Protein AF-A0A521GM94-F1 (afdb_monomer_lite)

Sequence (200 aa):
MARLPTPGSDDGAWGDILNDFLAQSHAGDGTLKPGTVHASTIADGTITEAKLDTAAQTKLNSSVTNLSASRNGTSVTVVSSTGADAVIAAADNTDAGVLTASDKVKLDGIASAATANATDAQLRDRTTHTGTQAISTITGLQTALDNKAETGDITSH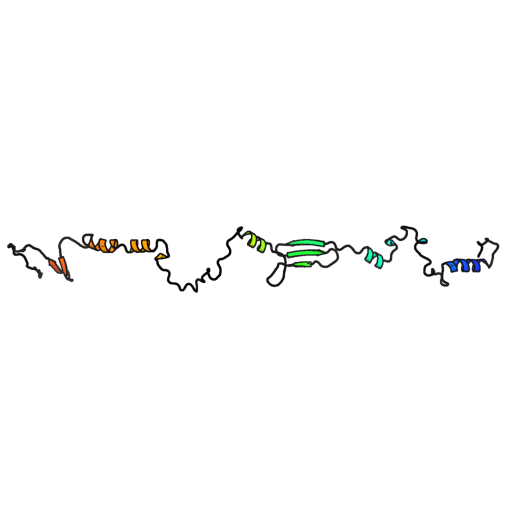EAAADPHATAGYAIMLGGGRRIFVQSTDPGGAASDGDLWIDTA

Radius of gyration: 62.6 Å; chains: 1; bounding box: 130×33×164 Å

pLDDT: mean 79.22, std 17.4, range [39.5, 98.31]

Structure (mmCIF, N/CA/C/O backbone):
data_AF-A0A521GM94-F1
#
_entry.id   AF-A0A521GM94-F1
#
loop_
_atom_site.group_PDB
_atom_site.id
_atom_site.type_symbol
_atom_site.label_atom_id
_atom_site.label_alt_id
_atom_site.label_comp_id
_atom_site.label_asym_id
_atom_site.label_entity_id
_atom_site.label_seq_id
_atom_site.pdbx_PDB_ins_code
_atom_site.Cartn_x
_atom_site.Cartn_y
_atom_site.Cartn_z
_atom_site.occupancy
_atom_site.B_iso_or_equiv
_atom_site.auth_seq_id
_atom_site.auth_comp_id
_atom_site.auth_asym_id
_atom_site.auth_atom_id
_atom_site.pdbx_PDB_model_num
ATOM 1 N N . MET A 1 1 ? 49.827 -14.952 -56.078 1.00 50.16 1 MET A N 1
ATOM 2 C CA . MET A 1 1 ? 49.540 -13.821 -55.168 1.00 50.16 1 MET A CA 1
ATOM 3 C C . MET A 1 1 ? 49.632 -12.560 -56.007 1.00 50.16 1 MET A C 1
ATOM 5 O O . MET A 1 1 ? 50.651 -12.398 -56.670 1.00 50.16 1 MET A O 1
ATOM 9 N N . ALA A 1 2 ? 48.578 -11.747 -56.075 1.00 52.59 2 ALA A N 1
ATOM 10 C CA . ALA A 1 2 ? 48.620 -10.499 -56.838 1.00 52.59 2 ALA A CA 1
ATOM 11 C C . ALA A 1 2 ? 49.682 -9.563 -56.226 1.00 52.59 2 ALA A C 1
ATOM 13 O O . ALA A 1 2 ? 49.722 -9.387 -55.008 1.00 52.59 2 ALA A O 1
ATOM 14 N N . ARG A 1 3 ? 50.598 -9.050 -57.057 1.00 63.25 3 ARG A N 1
ATOM 15 C CA . ARG A 1 3 ? 51.670 -8.124 -56.645 1.00 63.25 3 ARG A CA 1
ATOM 16 C C . ARG A 1 3 ? 51.115 -6.704 -56.490 1.00 63.25 3 ARG A C 1
ATOM 18 O O . ARG A 1 3 ? 50.106 -6.381 -57.109 1.00 63.25 3 ARG A O 1
ATOM 25 N N . LEU A 1 4 ? 51.790 -5.855 -55.711 1.00 54.91 4 LEU A N 1
ATOM 26 C CA . LEU A 1 4 ? 51.437 -4.435 -55.624 1.00 54.91 4 LEU A CA 1
ATOM 27 C C . LEU A 1 4 ? 51.590 -3.783 -57.024 1.00 54.91 4 LEU A C 1
ATOM 29 O O . LEU A 1 4 ? 52.623 -4.013 -57.661 1.00 54.91 4 LEU A O 1
ATOM 33 N N . PRO A 1 5 ? 50.600 -3.026 -57.529 1.00 63.94 5 PRO A N 1
ATOM 34 C CA . PRO A 1 5 ? 50.666 -2.410 -58.859 1.00 63.94 5 PRO A CA 1
ATOM 35 C C . PRO A 1 5 ? 51.810 -1.396 -59.026 1.00 63.94 5 PRO A C 1
ATOM 37 O O . PRO A 1 5 ? 52.155 -0.698 -58.070 1.00 63.94 5 PRO A O 1
ATOM 40 N N . THR A 1 6 ? 52.367 -1.264 -60.238 1.00 63.69 6 THR A N 1
ATOM 41 C CA . THR A 1 6 ? 53.456 -0.306 -60.534 1.00 63.69 6 THR A CA 1
ATOM 42 C C . THR A 1 6 ? 52.949 0.861 -61.394 1.00 63.69 6 THR A C 1
ATOM 44 O O . THR A 1 6 ? 52.724 0.656 -62.594 1.00 63.69 6 THR A O 1
ATOM 47 N N . PRO A 1 7 ? 52.744 2.078 -60.831 1.00 56.66 7 PRO A N 1
ATOM 48 C CA . PRO A 1 7 ? 52.193 3.238 -61.549 1.00 56.66 7 PRO A CA 1
ATOM 49 C C . PRO A 1 7 ? 52.876 3.483 -62.901 1.00 56.66 7 PRO A C 1
ATOM 51 O O . PRO A 1 7 ? 54.084 3.691 -62.955 1.00 56.66 7 PRO A O 1
ATOM 54 N N . GLY A 1 8 ? 52.097 3.441 -63.988 1.00 68.06 8 GLY A N 1
ATOM 55 C CA . GLY A 1 8 ? 52.565 3.694 -65.358 1.00 68.06 8 GLY A CA 1
ATOM 56 C C . GLY A 1 8 ? 53.116 2.494 -66.147 1.00 68.06 8 GLY A C 1
ATOM 57 O O . GLY A 1 8 ? 53.480 2.685 -67.301 1.00 68.06 8 GLY A O 1
ATOM 58 N N . SER A 1 9 ? 53.192 1.277 -65.584 1.00 61.59 9 SER A N 1
ATOM 59 C CA . SER A 1 9 ? 53.624 0.063 -66.323 1.00 61.59 9 SER A CA 1
ATOM 60 C C . SER A 1 9 ? 52.516 -0.954 -66.617 1.00 61.59 9 SER A C 1
ATOM 62 O O . SER A 1 9 ? 52.641 -1.712 -67.572 1.00 61.59 9 SER A O 1
ATOM 64 N N . ASP A 1 10 ? 51.445 -0.989 -65.821 1.00 62.06 10 ASP A N 1
ATOM 65 C CA . ASP A 1 10 ? 50.425 -2.049 -65.892 1.00 62.06 10 ASP A CA 1
ATOM 66 C C . ASP A 1 10 ? 49.110 -1.603 -66.601 1.00 62.06 10 ASP A C 1
ATOM 68 O O . ASP A 1 10 ? 48.031 -2.076 -66.243 1.00 62.06 10 ASP A O 1
ATOM 72 N N . ASP A 1 11 ? 49.154 -0.675 -67.574 1.00 62.56 11 ASP A N 1
ATOM 73 C CA . ASP A 1 11 ? 47.959 -0.130 -68.267 1.00 62.56 11 ASP A CA 1
ATOM 74 C C . ASP A 1 11 ? 47.024 -1.239 -68.800 1.00 62.56 11 ASP A C 1
ATOM 76 O O . ASP A 1 11 ? 47.437 -2.136 -69.532 1.00 62.56 11 ASP A O 1
ATOM 80 N N . GLY A 1 12 ? 45.746 -1.197 -68.398 1.00 70.75 12 GLY A N 1
ATOM 81 C CA . GLY A 1 12 ? 44.740 -2.238 -68.666 1.00 70.75 12 GLY A CA 1
ATOM 82 C C . GLY A 1 12 ? 44.663 -3.349 -67.606 1.00 70.75 12 GLY A C 1
ATOM 83 O O . GLY A 1 12 ? 43.562 -3.733 -67.225 1.00 70.75 12 GLY A O 1
ATOM 84 N N . ALA A 1 13 ? 45.792 -3.792 -67.042 1.00 73.94 13 ALA A N 1
ATOM 85 C CA . ALA A 1 13 ? 45.837 -4.802 -65.971 1.00 73.94 13 ALA A CA 1
ATOM 86 C C . ALA A 1 13 ? 45.471 -4.238 -64.582 1.00 73.94 13 ALA A C 1
ATOM 88 O O . ALA A 1 13 ? 45.086 -4.985 -63.681 1.00 73.94 13 ALA A O 1
ATOM 89 N N . TRP A 1 14 ? 45.539 -2.913 -64.409 1.00 74.56 14 TRP A N 1
ATOM 90 C CA . TRP A 1 14 ? 45.065 -2.223 -63.201 1.00 74.56 14 TRP A CA 1
ATOM 91 C C . TRP A 1 14 ? 43.607 -2.517 -62.868 1.00 74.56 14 TRP A C 1
ATOM 93 O O . TRP A 1 14 ? 43.280 -2.632 -61.691 1.00 74.56 14 TRP A O 1
ATOM 103 N N . GLY A 1 15 ? 42.747 -2.630 -63.885 1.00 75.31 15 GLY A N 1
ATOM 104 C CA . GLY A 1 15 ? 41.330 -2.928 -63.689 1.00 75.31 15 GLY A CA 1
ATOM 105 C C . GLY A 1 15 ? 41.138 -4.298 -63.050 1.00 75.31 15 GLY A C 1
ATOM 106 O O . GLY A 1 15 ? 40.447 -4.414 -62.042 1.00 75.31 15 GLY A O 1
ATOM 107 N N . ASP A 1 16 ? 41.824 -5.311 -63.576 1.00 80.50 16 ASP A N 1
ATOM 108 C CA . ASP A 1 16 ? 41.735 -6.686 -63.082 1.00 80.50 16 ASP A CA 1
ATOM 109 C C . ASP A 1 16 ? 42.325 -6.826 -61.675 1.00 80.50 16 ASP A C 1
ATOM 111 O O . ASP A 1 16 ? 41.682 -7.381 -60.787 1.00 80.50 16 ASP A O 1
ATOM 115 N N . ILE A 1 17 ? 43.508 -6.249 -61.426 1.00 81.88 17 ILE A N 1
ATOM 116 C CA . ILE A 1 17 ? 44.148 -6.298 -60.101 1.00 81.88 17 ILE A CA 1
ATOM 117 C C . ILE A 1 17 ? 43.308 -5.557 -59.053 1.00 81.88 17 ILE A C 1
ATOM 119 O O . ILE A 1 17 ? 43.161 -6.027 -57.922 1.00 81.88 17 ILE A O 1
ATOM 123 N N . LEU A 1 18 ? 42.748 -4.399 -59.413 1.00 81.94 18 LEU A N 1
ATOM 124 C CA . LEU A 1 18 ? 41.856 -3.652 -58.533 1.00 81.94 18 LEU A CA 1
ATOM 125 C C . LEU A 1 18 ? 40.591 -4.456 -58.231 1.00 81.94 18 LEU A C 1
ATOM 127 O O . LEU A 1 18 ? 40.192 -4.531 -57.072 1.00 81.94 18 LEU A O 1
ATOM 131 N N . ASN A 1 19 ? 39.988 -5.082 -59.240 1.00 82.12 19 ASN A N 1
ATOM 132 C CA . ASN A 1 19 ? 38.800 -5.908 -59.060 1.00 82.12 19 ASN A CA 1
ATOM 133 C C . ASN A 1 19 ? 39.084 -7.118 -58.159 1.00 82.12 19 ASN A C 1
ATOM 135 O O . ASN A 1 19 ? 38.301 -7.374 -57.248 1.00 82.12 19 ASN A O 1
ATOM 139 N N . ASP A 1 20 ? 40.221 -7.797 -58.324 1.00 88.12 20 ASP A N 1
ATOM 140 C CA . ASP A 1 20 ? 40.647 -8.911 -57.463 1.00 88.12 20 ASP A CA 1
ATOM 141 C C . ASP A 1 20 ? 40.879 -8.482 -56.006 1.00 88.12 20 ASP A C 1
ATOM 143 O O . ASP A 1 20 ? 40.534 -9.212 -55.066 1.00 88.12 20 ASP A O 1
ATOM 147 N N . PHE A 1 21 ? 41.460 -7.296 -55.801 1.00 88.44 21 PHE A N 1
ATOM 148 C CA . PHE A 1 21 ? 41.665 -6.716 -54.475 1.00 88.44 21 PHE A CA 1
ATOM 149 C C . PHE A 1 21 ? 40.339 -6.300 -53.830 1.00 88.44 21 PHE A C 1
ATOM 151 O O . PHE A 1 21 ? 40.058 -6.676 -52.690 1.00 88.44 21 PHE A O 1
ATOM 158 N N . LEU A 1 22 ? 39.492 -5.564 -54.556 1.00 89.12 22 LEU A N 1
ATOM 159 C CA . LEU A 1 22 ? 38.176 -5.152 -54.072 1.00 89.12 22 LEU A CA 1
ATOM 160 C C . LEU A 1 22 ? 37.309 -6.371 -53.769 1.00 89.12 22 LEU A C 1
ATOM 162 O O . LEU A 1 22 ? 36.651 -6.382 -52.732 1.00 89.12 22 LEU A O 1
ATOM 166 N N . ALA A 1 23 ? 37.390 -7.425 -54.582 1.00 89.62 23 ALA A N 1
ATOM 167 C CA . ALA A 1 23 ? 36.684 -8.680 -54.371 1.00 89.62 23 ALA A CA 1
ATOM 168 C C . ALA A 1 23 ? 37.131 -9.439 -53.112 1.00 89.62 23 ALA A C 1
ATOM 170 O O . ALA A 1 23 ? 36.439 -10.373 -52.714 1.00 89.62 23 ALA A O 1
ATOM 171 N N . GLN A 1 24 ? 38.221 -9.070 -52.429 1.00 91.31 24 GLN A N 1
ATOM 172 C CA . GLN A 1 24 ? 38.528 -9.657 -51.116 1.00 91.31 24 GLN A CA 1
ATOM 173 C C . GLN A 1 24 ? 37.486 -9.256 -50.063 1.00 91.31 24 GLN A C 1
ATOM 175 O O . GLN A 1 24 ? 37.077 -10.088 -49.255 1.00 91.31 24 GLN A O 1
ATOM 180 N N . SER A 1 25 ? 37.000 -8.013 -50.123 1.00 93.12 25 SER A N 1
ATOM 181 C CA . SER A 1 25 ? 36.152 -7.414 -49.084 1.00 93.12 25 SER A CA 1
ATOM 182 C C . SER A 1 25 ? 34.794 -6.920 -49.586 1.00 93.12 25 SER A C 1
ATOM 184 O O . SER A 1 25 ? 33.892 -6.752 -48.771 1.00 93.12 25 SER A O 1
ATOM 186 N N . HIS A 1 26 ? 34.623 -6.722 -50.895 1.00 93.19 26 HIS A N 1
ATOM 187 C CA . HIS A 1 26 ? 33.397 -6.220 -51.514 1.00 93.19 26 HIS A CA 1
ATOM 188 C C . HIS A 1 26 ? 32.687 -7.287 -52.353 1.00 93.19 26 HIS A C 1
ATOM 190 O O . HIS A 1 26 ? 33.318 -8.153 -52.965 1.00 93.19 26 HIS A O 1
ATOM 196 N N . ALA A 1 27 ? 31.360 -7.230 -52.376 1.00 91.25 27 ALA A N 1
ATOM 197 C CA . ALA A 1 27 ? 30.523 -7.936 -53.331 1.00 91.25 27 ALA A CA 1
ATOM 198 C C . ALA A 1 27 ? 30.565 -7.237 -54.705 1.00 91.25 27 ALA A C 1
ATOM 200 O O . ALA A 1 27 ? 31.068 -6.122 -54.844 1.00 91.25 27 ALA A O 1
ATOM 201 N N . GLY A 1 28 ? 30.035 -7.898 -55.737 1.00 84.44 28 GLY A N 1
ATOM 202 C CA . GLY A 1 28 ? 30.035 -7.367 -57.108 1.00 84.44 28 GLY A CA 1
ATOM 203 C C . GLY A 1 28 ? 29.220 -6.081 -57.296 1.00 84.44 28 GLY A C 1
ATOM 204 O O . GLY A 1 28 ? 29.376 -5.410 -58.309 1.00 84.44 28 GLY A O 1
ATOM 205 N N . ASP A 1 29 ? 28.376 -5.725 -56.327 1.00 86.06 29 ASP A N 1
ATOM 206 C CA . ASP A 1 29 ? 27.590 -4.487 -56.290 1.00 86.06 29 ASP A CA 1
ATOM 207 C C . ASP A 1 29 ? 28.289 -3.342 -55.527 1.00 86.06 29 ASP A C 1
ATOM 209 O O . ASP A 1 29 ? 27.724 -2.260 -55.377 1.00 86.06 29 ASP A O 1
ATOM 213 N N . GLY A 1 30 ? 29.514 -3.570 -55.040 1.00 83.75 30 GLY A N 1
ATOM 214 C CA . GLY A 1 30 ? 30.301 -2.592 -54.288 1.00 83.75 30 GLY A CA 1
ATOM 215 C C . GLY A 1 30 ? 29.992 -2.527 -52.790 1.00 83.75 30 GLY A C 1
ATOM 216 O O . GLY A 1 30 ? 30.651 -1.773 -52.074 1.00 83.75 30 GLY A O 1
ATOM 217 N N . THR A 1 31 ? 29.041 -3.313 -52.277 1.00 92.50 31 THR A N 1
ATOM 218 C CA . THR A 1 31 ? 28.816 -3.436 -50.827 1.00 92.50 31 THR A CA 1
ATOM 219 C C . THR A 1 31 ? 29.898 -4.296 -50.174 1.00 92.50 31 THR A C 1
ATOM 221 O O . THR A 1 31 ? 30.593 -5.050 -50.850 1.00 92.50 31 THR A O 1
ATOM 224 N N . LEU A 1 32 ? 30.076 -4.204 -48.854 1.00 95.75 32 LEU A N 1
ATOM 225 C CA . LEU A 1 32 ? 30.976 -5.112 -48.135 1.00 95.75 32 LEU A CA 1
ATOM 226 C C . LEU A 1 32 ? 30.378 -6.524 -48.077 1.00 95.75 32 LEU A C 1
ATOM 228 O O . LEU A 1 32 ? 29.174 -6.692 -47.881 1.00 95.75 32 LEU A O 1
ATOM 232 N N . LYS A 1 33 ? 31.223 -7.551 -48.177 1.00 94.25 33 LYS A N 1
ATOM 233 C CA . LYS A 1 33 ? 30.794 -8.937 -47.969 1.00 94.25 33 LYS A CA 1
ATOM 234 C C . LYS A 1 33 ? 30.356 -9.162 -46.509 1.00 94.25 33 LYS A C 1
ATOM 236 O O . LYS A 1 33 ? 30.873 -8.516 -45.591 1.00 94.25 33 LYS A O 1
ATOM 241 N N . PRO A 1 34 ? 29.443 -10.116 -46.248 1.00 94.38 34 PRO A N 1
ATOM 242 C CA . PRO A 1 34 ? 29.120 -10.527 -44.885 1.00 94.38 34 PRO A CA 1
ATOM 243 C C . PRO A 1 34 ? 30.376 -10.954 -44.112 1.00 94.38 34 PRO A C 1
ATOM 245 O O . PRO A 1 34 ? 31.201 -11.707 -44.624 1.00 94.38 34 PRO A O 1
ATOM 248 N N . GLY A 1 35 ? 30.522 -10.472 -42.875 1.00 92.25 35 GLY A N 1
ATOM 249 C CA . GLY A 1 35 ? 31.663 -10.798 -42.009 1.00 92.25 35 GLY A CA 1
ATOM 250 C C . GLY A 1 35 ? 32.945 -9.999 -42.277 1.00 92.25 35 GLY A C 1
ATOM 251 O O . GLY A 1 35 ? 33.901 -10.131 -41.512 1.00 92.25 35 GLY A O 1
ATOM 252 N N . THR A 1 36 ? 32.980 -9.128 -43.294 1.00 95.12 36 THR A N 1
ATOM 253 C CA . THR A 1 36 ? 34.122 -8.225 -43.525 1.00 95.12 36 THR A CA 1
ATOM 254 C C . THR A 1 36 ? 34.357 -7.289 -42.340 1.00 95.12 36 THR A C 1
ATOM 256 O O . THR A 1 36 ? 35.504 -7.050 -41.978 1.00 95.12 36 THR A O 1
ATOM 259 N N . VAL A 1 37 ? 33.285 -6.813 -41.697 1.00 94.25 37 VAL A N 1
ATOM 260 C CA . VAL A 1 37 ? 33.357 -6.057 -40.439 1.00 94.25 37 VAL A CA 1
ATOM 261 C C . VAL A 1 37 ? 33.173 -7.023 -39.268 1.00 94.25 37 VAL A C 1
ATOM 263 O O . VAL A 1 37 ? 32.096 -7.581 -39.071 1.00 94.25 37 VAL A O 1
ATOM 266 N N . HIS A 1 38 ? 34.234 -7.227 -38.496 1.00 93.12 38 HIS A N 1
ATOM 267 C CA . HIS A 1 38 ? 34.289 -8.109 -37.328 1.00 93.12 38 HIS A CA 1
ATOM 268 C C . HIS A 1 38 ? 35.170 -7.507 -36.221 1.00 93.12 38 HIS A C 1
ATOM 270 O O . HIS A 1 38 ? 35.817 -6.479 -36.423 1.00 93.12 38 HIS A O 1
ATOM 276 N N . ALA A 1 39 ? 35.209 -8.149 -35.048 1.00 91.81 39 ALA A N 1
ATOM 277 C CA . ALA A 1 39 ? 35.825 -7.599 -33.836 1.00 91.81 39 ALA A CA 1
ATOM 278 C C . ALA A 1 39 ? 37.250 -7.049 -34.045 1.00 91.81 39 ALA A C 1
ATOM 280 O O . ALA A 1 39 ? 37.515 -5.927 -33.643 1.00 91.81 39 ALA A O 1
ATOM 281 N N . SER A 1 40 ? 38.142 -7.763 -34.744 1.00 92.50 40 SER A N 1
ATOM 282 C CA . SER A 1 40 ? 39.516 -7.287 -34.992 1.00 92.50 40 SER A CA 1
ATOM 283 C C . SER A 1 40 ? 39.640 -6.143 -36.007 1.00 92.50 40 SER A C 1
ATOM 285 O O . SER A 1 40 ? 40.686 -5.504 -36.062 1.00 92.50 40 SER A O 1
ATOM 287 N N . THR A 1 41 ? 38.610 -5.878 -36.817 1.00 93.12 41 THR A N 1
ATOM 288 C CA . THR A 1 41 ? 38.569 -4.723 -37.743 1.00 93.12 41 THR A CA 1
ATOM 289 C C . THR A 1 41 ? 37.893 -3.493 -37.138 1.00 93.12 41 THR A C 1
ATOM 291 O O . THR A 1 41 ? 38.010 -2.400 -37.689 1.00 93.12 41 THR A O 1
ATOM 294 N N . ILE A 1 42 ? 37.189 -3.652 -36.013 1.00 94.31 42 ILE A N 1
ATOM 295 C CA . ILE A 1 42 ? 36.584 -2.550 -35.264 1.00 94.31 42 ILE A CA 1
ATOM 296 C C . ILE A 1 42 ? 37.586 -2.130 -34.190 1.00 94.31 42 ILE A C 1
ATOM 298 O O . ILE A 1 42 ? 37.867 -2.889 -33.273 1.00 94.31 42 ILE A O 1
ATOM 302 N N . ALA A 1 43 ? 38.126 -0.918 -34.290 1.00 94.38 43 ALA A N 1
ATOM 303 C CA . ALA A 1 43 ? 39.010 -0.403 -33.250 1.00 94.38 43 ALA A CA 1
ATOM 304 C C . ALA A 1 43 ? 38.225 -0.064 -31.968 1.00 94.38 43 ALA A C 1
ATOM 306 O O . ALA A 1 43 ? 37.077 0.396 -32.026 1.00 94.38 43 ALA A O 1
ATOM 307 N N . ASP A 1 44 ? 38.860 -0.254 -30.814 1.00 93.81 44 ASP A N 1
ATOM 308 C CA . ASP A 1 44 ? 38.243 -0.024 -29.507 1.00 93.81 44 ASP A CA 1
ATOM 309 C C . ASP A 1 44 ? 37.701 1.405 -29.367 1.00 93.81 44 ASP A C 1
ATOM 311 O O . ASP A 1 44 ? 38.317 2.383 -29.795 1.00 93.81 44 ASP A O 1
ATOM 315 N N . GLY A 1 45 ? 36.503 1.528 -28.790 1.00 90.12 45 GLY A N 1
ATOM 316 C CA . GLY A 1 45 ? 35.835 2.814 -28.563 1.00 90.12 45 GLY A CA 1
ATOM 317 C C . GLY A 1 45 ? 35.361 3.541 -29.828 1.00 90.12 45 GLY A C 1
ATOM 318 O O . GLY A 1 45 ? 34.769 4.614 -29.722 1.00 90.12 45 GLY A O 1
ATOM 319 N N . THR A 1 46 ? 35.577 2.989 -31.029 1.00 93.19 46 THR A N 1
ATOM 320 C CA . THR A 1 46 ? 35.179 3.676 -32.268 1.00 93.19 46 THR A CA 1
ATOM 321 C C . THR A 1 46 ? 33.684 3.632 -32.537 1.00 93.19 46 THR A C 1
ATOM 323 O O . THR A 1 46 ? 33.179 4.554 -33.177 1.00 93.19 46 THR A O 1
ATOM 326 N N . ILE A 1 47 ? 32.965 2.616 -32.057 1.00 93.50 47 ILE A N 1
ATOM 327 C CA . ILE A 1 47 ? 31.501 2.551 -32.112 1.00 93.50 47 ILE A CA 1
ATOM 328 C C . ILE A 1 47 ? 30.950 3.134 -30.813 1.00 93.50 47 ILE A C 1
ATOM 330 O O . ILE A 1 47 ? 30.787 2.437 -29.817 1.00 93.50 47 ILE A O 1
ATOM 334 N N . THR A 1 48 ? 30.714 4.444 -30.821 1.00 94.12 48 THR A N 1
ATOM 335 C CA . THR A 1 48 ? 30.016 5.134 -29.735 1.00 94.12 48 THR A CA 1
ATOM 336 C C . THR A 1 48 ? 28.509 4.958 -29.890 1.00 94.12 48 THR A C 1
ATOM 338 O O . THR A 1 48 ? 28.019 4.631 -30.971 1.00 94.12 48 THR A O 1
ATOM 341 N N . GLU A 1 49 ? 27.753 5.225 -28.829 1.00 94.06 49 GLU A N 1
ATOM 342 C CA . GLU A 1 49 ? 26.291 5.159 -28.863 1.00 94.06 49 GLU A CA 1
ATOM 343 C C . GLU A 1 49 ? 25.670 5.994 -29.995 1.00 94.06 49 GLU A C 1
ATOM 345 O O . GLU A 1 49 ? 24.769 5.528 -30.684 1.00 94.06 49 GLU A O 1
ATOM 350 N N . ALA A 1 50 ? 26.238 7.170 -30.277 1.00 94.44 50 ALA A N 1
ATOM 351 C CA . ALA A 1 50 ? 25.803 8.043 -31.367 1.00 94.44 50 ALA A CA 1
ATOM 352 C C . ALA A 1 50 ? 25.920 7.411 -32.771 1.00 94.44 50 ALA A C 1
ATOM 354 O O . ALA A 1 50 ? 25.313 7.911 -33.716 1.00 94.44 50 ALA A O 1
ATOM 355 N N . LYS A 1 51 ? 26.715 6.343 -32.928 1.00 94.56 51 LYS A N 1
ATOM 356 C CA . LYS A 1 51 ? 26.855 5.588 -34.185 1.00 94.56 51 LYS A CA 1
ATOM 357 C C . LYS A 1 51 ? 25.898 4.400 -34.288 1.00 94.56 51 LYS A C 1
ATOM 359 O O . LYS A 1 51 ? 25.848 3.768 -35.341 1.00 94.56 51 LYS A O 1
ATOM 364 N N . LEU A 1 52 ? 25.179 4.064 -33.218 1.00 94.44 52 LEU A N 1
ATOM 365 C CA . LEU A 1 52 ? 24.160 3.019 -33.240 1.00 94.44 52 LEU A CA 1
ATOM 366 C C . LEU A 1 52 ? 22.865 3.561 -33.854 1.00 94.44 52 LEU A C 1
ATOM 368 O O . LEU A 1 52 ? 22.579 4.754 -33.789 1.00 94.44 52 LEU A O 1
ATOM 372 N N . ASP A 1 53 ? 22.053 2.680 -34.433 1.00 96.56 53 ASP A N 1
ATOM 373 C CA . ASP A 1 53 ? 20.723 3.051 -34.921 1.00 96.56 53 ASP A CA 1
ATOM 374 C C . ASP A 1 53 ? 19.842 3.609 -33.789 1.00 96.56 53 ASP A C 1
ATOM 376 O O . ASP A 1 53 ? 19.951 3.188 -32.633 1.00 96.56 53 ASP A O 1
ATOM 380 N N . THR A 1 54 ? 18.939 4.534 -34.118 1.00 95.50 54 THR A N 1
ATOM 381 C CA . THR A 1 54 ? 18.062 5.189 -33.140 1.00 95.50 54 THR A CA 1
ATOM 382 C C . THR A 1 54 ? 17.248 4.188 -32.319 1.00 95.50 54 THR A C 1
ATOM 384 O O . THR A 1 54 ? 17.143 4.359 -31.107 1.00 95.50 54 THR A O 1
ATOM 387 N N . ALA A 1 55 ? 16.730 3.108 -32.910 1.00 94.81 55 ALA A N 1
ATOM 388 C CA . ALA A 1 55 ? 15.959 2.109 -32.169 1.00 94.81 55 ALA A CA 1
ATOM 389 C C . ALA A 1 55 ? 16.822 1.331 -31.161 1.00 94.81 55 ALA A C 1
ATOM 391 O O . ALA A 1 55 ? 16.341 0.953 -30.089 1.00 94.81 55 ALA A O 1
ATOM 392 N N . ALA A 1 56 ? 18.099 1.098 -31.478 1.00 95.00 56 ALA A N 1
ATOM 393 C CA . ALA A 1 56 ? 19.051 0.493 -30.550 1.00 95.00 56 ALA A CA 1
ATOM 394 C C . ALA A 1 56 ? 19.425 1.470 -29.425 1.00 95.00 56 ALA A C 1
ATOM 396 O O . ALA A 1 56 ? 19.387 1.082 -28.256 1.00 95.00 56 ALA A O 1
ATOM 397 N N . GLN A 1 57 ? 19.687 2.738 -29.761 1.00 94.62 57 GLN A N 1
ATOM 398 C CA . GLN A 1 57 ? 19.927 3.801 -28.778 1.00 94.62 57 GLN A CA 1
ATOM 399 C C . GLN A 1 57 ? 18.741 3.952 -27.818 1.00 94.62 57 GLN A C 1
ATOM 401 O O . GLN A 1 57 ? 18.946 4.087 -26.619 1.00 94.62 57 GLN A O 1
ATOM 406 N N . THR A 1 58 ? 17.495 3.873 -28.297 1.00 91.12 58 THR A N 1
ATOM 407 C CA . THR A 1 58 ? 16.301 3.936 -27.435 1.00 91.12 58 THR A CA 1
ATOM 408 C C . THR A 1 58 ? 16.244 2.783 -26.437 1.00 91.12 58 THR A C 1
ATOM 410 O O . THR A 1 58 ? 15.870 2.988 -25.285 1.00 91.12 58 THR A O 1
ATOM 413 N N . LYS A 1 59 ? 16.622 1.568 -26.848 1.00 90.31 59 LYS A N 1
ATOM 414 C CA . LYS A 1 59 ? 16.657 0.411 -25.942 1.00 90.31 59 LYS A CA 1
ATOM 415 C C . LYS A 1 59 ? 17.781 0.525 -24.914 1.00 90.31 59 LYS A C 1
ATOM 417 O O . LYS A 1 59 ? 17.559 0.180 -23.760 1.00 90.31 59 LYS A O 1
ATOM 422 N N . LEU A 1 60 ? 18.956 1.008 -25.322 1.00 90.69 60 LEU A N 1
ATOM 423 C CA . LEU A 1 60 ? 20.117 1.150 -24.440 1.00 90.69 60 LEU A CA 1
ATOM 424 C C . LEU A 1 60 ? 19.950 2.306 -23.440 1.00 90.69 60 LEU A C 1
ATOM 426 O O . LEU A 1 60 ? 20.235 2.133 -22.260 1.00 90.69 60 LEU A O 1
ATOM 430 N N . ASN A 1 61 ? 19.402 3.435 -23.897 1.00 89.25 61 ASN A N 1
ATOM 431 C CA . ASN A 1 61 ? 19.081 4.610 -23.076 1.00 89.25 61 ASN A CA 1
ATOM 432 C C . ASN A 1 61 ? 17.716 4.538 -22.397 1.00 89.25 61 ASN A C 1
ATOM 434 O O . ASN A 1 61 ? 17.253 5.539 -21.844 1.00 89.25 61 ASN A O 1
ATOM 438 N N . SER A 1 62 ? 17.021 3.403 -22.472 1.00 85.56 62 SER A N 1
ATOM 439 C CA . SER A 1 62 ? 15.771 3.273 -21.735 1.00 85.56 62 SER A CA 1
ATOM 440 C C . SER A 1 62 ? 16.073 3.456 -20.254 1.00 85.56 62 SER A C 1
ATOM 442 O O . SER A 1 62 ? 16.897 2.749 -19.677 1.00 85.56 62 SER A O 1
ATOM 444 N N . SER A 1 63 ? 15.438 4.463 -19.661 1.00 81.75 63 SER A N 1
ATOM 445 C CA . SER A 1 63 ? 15.671 4.829 -18.271 1.00 81.75 63 SER A CA 1
ATOM 446 C C . SER A 1 63 ? 15.382 3.632 -17.362 1.00 81.75 63 SER A C 1
ATOM 448 O O . SER A 1 63 ? 14.410 2.902 -17.570 1.00 81.75 63 SER A O 1
ATOM 450 N N . VAL A 1 64 ? 16.212 3.428 -16.341 1.00 86.44 64 VAL A N 1
ATOM 451 C CA . VAL A 1 64 ? 15.884 2.491 -15.262 1.00 86.44 64 VAL A CA 1
ATOM 452 C C . VAL A 1 64 ? 14.609 2.960 -14.559 1.00 86.44 64 VAL A C 1
ATOM 454 O O . VAL A 1 64 ? 14.400 4.157 -14.350 1.00 86.44 64 VAL A O 1
ATOM 457 N N . THR A 1 65 ? 13.739 2.020 -14.193 1.00 92.12 65 THR A N 1
ATOM 458 C CA . THR A 1 65 ? 12.533 2.331 -13.422 1.00 92.12 65 THR A CA 1
ATOM 459 C C . THR A 1 65 ? 12.931 2.702 -12.002 1.00 92.12 65 THR A C 1
ATOM 461 O O . THR A 1 65 ? 13.176 1.833 -11.165 1.00 92.12 65 THR A O 1
ATOM 464 N N . ASN A 1 66 ? 12.996 3.997 -11.722 1.00 92.75 66 ASN A N 1
ATOM 465 C CA . ASN A 1 66 ? 13.181 4.485 -10.369 1.00 92.75 66 ASN A CA 1
ATOM 466 C C . ASN A 1 66 ? 11.825 4.492 -9.666 1.00 92.75 66 ASN A C 1
ATOM 468 O O . ASN A 1 66 ? 10.838 4.994 -10.210 1.00 92.75 66 ASN A O 1
ATOM 472 N N . LEU A 1 67 ? 11.793 3.935 -8.456 1.00 95.94 67 LEU A N 1
ATOM 473 C CA . LEU A 1 67 ? 10.602 3.903 -7.617 1.00 95.94 67 LEU A CA 1
ATOM 474 C C . LEU A 1 67 ? 10.759 4.875 -6.453 1.00 95.94 67 LEU A C 1
ATOM 476 O O . LEU A 1 67 ? 11.803 4.926 -5.802 1.00 95.94 67 LEU A O 1
ATOM 480 N N . SER A 1 68 ? 9.700 5.619 -6.164 1.00 96.62 68 SER A N 1
ATOM 481 C CA . SER A 1 68 ? 9.581 6.417 -4.944 1.00 96.62 68 SER A CA 1
ATOM 482 C C . SER A 1 68 ? 8.215 6.189 -4.302 1.00 96.62 68 SER A C 1
ATOM 484 O O . SER A 1 68 ? 7.353 5.533 -4.884 1.00 96.62 68 SER A O 1
ATOM 486 N N . ALA A 1 69 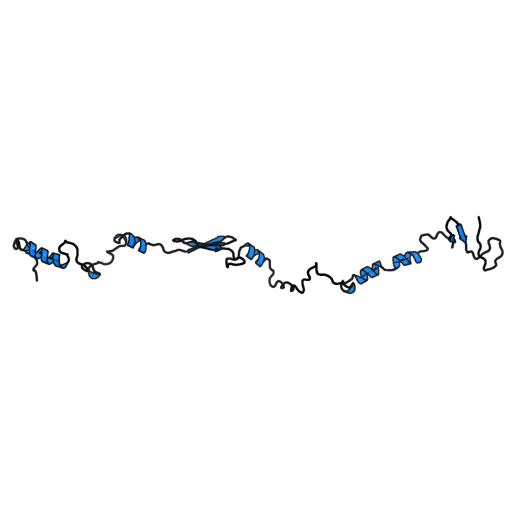? 8.015 6.675 -3.079 1.00 97.44 69 ALA A N 1
ATOM 487 C CA . ALA A 1 69 ? 6.751 6.514 -2.372 1.00 97.44 69 ALA A CA 1
ATOM 488 C C . ALA A 1 69 ? 6.213 7.870 -1.916 1.00 97.44 69 ALA A C 1
ATOM 490 O O . ALA A 1 69 ? 6.907 8.627 -1.239 1.00 97.44 69 ALA A O 1
ATOM 491 N N . SER A 1 70 ? 4.951 8.135 -2.241 1.00 97.12 70 SER A N 1
ATOM 492 C CA . SER A 1 70 ? 4.169 9.247 -1.704 1.00 97.12 70 SER A CA 1
ATOM 493 C C . SER A 1 70 ? 3.107 8.694 -0.756 1.00 97.12 70 SER A C 1
ATOM 495 O O . SER A 1 70 ? 2.486 7.674 -1.051 1.00 97.12 70 SER A O 1
ATOM 497 N N . ARG A 1 71 ? 2.914 9.314 0.412 1.00 97.00 71 ARG A N 1
ATOM 498 C CA . ARG A 1 71 ? 2.028 8.797 1.471 1.00 97.00 71 ARG A CA 1
ATOM 499 C C . ARG A 1 71 ? 1.024 9.868 1.877 1.00 97.00 71 ARG A C 1
ATOM 501 O O . ARG A 1 71 ? 1.398 11.022 2.062 1.00 97.00 71 ARG A O 1
ATOM 508 N N . ASN A 1 72 ? -0.222 9.463 2.081 1.00 94.75 72 ASN A N 1
ATOM 509 C CA . ASN A 1 72 ? -1.265 10.273 2.708 1.00 94.75 72 ASN A CA 1
ATOM 510 C C . ASN A 1 72 ? -1.966 9.438 3.798 1.00 94.75 72 ASN A C 1
ATOM 512 O O . ASN A 1 72 ? -1.669 8.258 3.974 1.00 94.75 72 ASN A O 1
ATOM 516 N N . GLY A 1 73 ? -2.910 10.025 4.533 1.00 96.56 73 GLY A N 1
ATOM 517 C CA . GLY A 1 73 ? -3.621 9.379 5.633 1.00 96.56 73 GLY A CA 1
ATOM 518 C C . GLY A 1 73 ? -4.411 8.120 5.259 1.00 96.56 73 GLY A C 1
ATOM 519 O O . GLY A 1 73 ? -4.755 7.364 6.161 1.00 96.56 73 GLY A O 1
ATOM 520 N N . THR A 1 74 ? -4.683 7.872 3.975 1.00 97.19 74 THR A N 1
ATOM 521 C CA . THR A 1 74 ? -5.525 6.756 3.507 1.00 97.19 74 THR A CA 1
ATOM 522 C C . THR A 1 74 ? -4.853 5.837 2.487 1.00 97.19 74 THR A C 1
ATOM 524 O O . THR A 1 74 ? -5.457 4.845 2.094 1.00 97.19 74 THR A O 1
ATOM 527 N N . SER A 1 75 ? -3.650 6.153 2.001 1.00 97.62 75 SER A N 1
ATOM 528 C CA . SER A 1 75 ? -2.995 5.364 0.950 1.00 97.62 75 SER A CA 1
ATOM 529 C C . SER A 1 75 ? -1.495 5.634 0.848 1.00 97.62 75 SER A C 1
ATOM 531 O O . SER A 1 75 ? -0.970 6.631 1.361 1.00 97.62 75 SER A O 1
ATOM 533 N N . VAL A 1 76 ? -0.805 4.742 0.138 1.00 98.31 76 VAL A N 1
ATOM 534 C CA . VAL A 1 76 ? 0.568 4.939 -0.334 1.00 98.31 76 VAL A CA 1
ATOM 535 C C . VAL A 1 76 ? 0.593 4.750 -1.844 1.00 98.31 76 VAL A C 1
ATOM 537 O O . VAL A 1 76 ? 0.166 3.714 -2.344 1.00 98.31 76 VAL A O 1
ATOM 540 N N . THR A 1 77 ? 1.123 5.726 -2.569 1.00 97.94 77 THR A N 1
ATOM 541 C CA . THR A 1 77 ? 1.371 5.613 -4.007 1.00 97.94 77 THR A CA 1
ATOM 542 C C . THR A 1 77 ? 2.837 5.280 -4.229 1.00 97.94 77 THR A C 1
ATOM 544 O O . THR A 1 77 ? 3.718 6.047 -3.832 1.00 97.94 77 THR A O 1
ATOM 547 N N . VAL A 1 78 ? 3.098 4.141 -4.864 1.00 97.62 78 VAL A N 1
ATOM 548 C CA . VAL A 1 78 ? 4.405 3.799 -5.421 1.00 97.62 78 VAL A CA 1
ATOM 549 C C . VAL A 1 78 ? 4.504 4.481 -6.778 1.00 97.62 78 VAL A C 1
ATOM 551 O O . VAL A 1 78 ? 3.804 4.111 -7.720 1.00 97.62 78 VAL A O 1
ATOM 554 N N . VAL A 1 79 ? 5.347 5.503 -6.845 1.00 97.06 79 VAL A N 1
ATOM 555 C CA . VAL A 1 79 ? 5.534 6.340 -8.027 1.00 97.06 79 VAL A CA 1
ATOM 556 C C . VAL A 1 79 ? 6.625 5.740 -8.903 1.00 97.06 79 VAL A C 1
ATOM 558 O O . VAL A 1 79 ? 7.715 5.446 -8.402 1.00 97.06 79 VAL A O 1
ATOM 561 N N . SER A 1 80 ? 6.343 5.582 -10.193 1.00 95.69 80 SER A N 1
ATOM 562 C CA . SER A 1 80 ? 7.251 5.009 -11.189 1.00 95.69 80 SER A CA 1
ATOM 563 C C . SER A 1 80 ? 7.740 6.071 -12.170 1.00 95.69 80 SER A C 1
ATOM 565 O O . SER A 1 80 ? 6.952 6.835 -12.717 1.00 95.69 80 SER A O 1
ATOM 567 N N . SER A 1 81 ? 9.046 6.115 -12.450 1.00 93.31 81 SER A N 1
ATOM 568 C CA . SER A 1 81 ? 9.598 7.091 -13.406 1.00 93.31 81 SER A CA 1
ATOM 569 C C . SER A 1 81 ? 9.395 6.728 -14.882 1.00 93.31 81 SER A C 1
ATOM 571 O O . SER A 1 81 ? 9.665 7.550 -15.754 1.00 93.31 81 SER A O 1
ATOM 573 N N . THR A 1 82 ? 9.001 5.492 -15.182 1.00 91.19 82 THR A N 1
ATOM 574 C CA . THR A 1 82 ? 8.936 4.948 -16.555 1.00 91.19 82 THR A CA 1
ATOM 575 C C . THR A 1 82 ? 7.647 4.184 -16.847 1.00 91.19 82 TH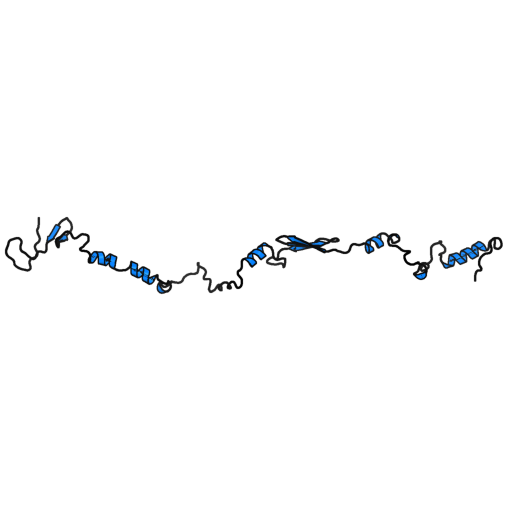R A C 1
ATOM 577 O O . THR A 1 82 ? 7.442 3.739 -17.975 1.00 91.19 82 THR A O 1
ATOM 580 N N . GLY A 1 83 ? 6.774 4.020 -15.852 1.00 89.88 83 GLY A N 1
ATOM 581 C CA . GLY A 1 83 ? 5.510 3.300 -15.967 1.00 89.88 83 GLY A CA 1
ATOM 582 C C . GLY A 1 83 ? 4.385 4.000 -15.213 1.00 89.88 83 GLY A C 1
ATOM 583 O O . GLY A 1 83 ? 4.544 5.118 -14.738 1.00 89.88 83 GLY A O 1
ATOM 584 N N . ALA A 1 84 ? 3.240 3.329 -15.110 1.00 95.19 84 ALA A N 1
ATOM 585 C CA . ALA A 1 84 ? 2.132 3.819 -14.302 1.00 95.19 84 ALA A CA 1
ATOM 586 C C . ALA A 1 84 ? 2.437 3.671 -12.806 1.00 95.19 84 ALA A C 1
ATOM 588 O O . ALA A 1 84 ? 3.048 2.687 -12.378 1.00 95.19 84 ALA A O 1
ATOM 589 N N . ASP A 1 85 ? 1.958 4.630 -12.022 1.00 97.25 85 ASP A N 1
ATOM 590 C CA . ASP A 1 85 ? 2.005 4.563 -10.568 1.00 97.25 85 ASP A CA 1
ATOM 591 C C . ASP A 1 85 ? 1.059 3.480 -10.044 1.00 97.25 85 ASP A C 1
ATOM 593 O O . ASP A 1 85 ? -0.033 3.263 -10.578 1.00 97.25 85 ASP A O 1
ATOM 597 N N . ALA A 1 86 ? 1.462 2.827 -8.957 1.00 97.38 86 ALA A N 1
ATOM 598 C CA . ALA A 1 86 ? 0.630 1.863 -8.252 1.00 97.38 86 ALA A CA 1
ATOM 599 C C . ALA A 1 86 ? 0.134 2.470 -6.938 1.00 97.38 86 ALA A C 1
ATOM 601 O O . ALA A 1 86 ? 0.926 2.903 -6.102 1.00 97.38 86 ALA A O 1
ATOM 602 N N . VAL A 1 87 ? -1.182 2.477 -6.732 1.00 97.31 87 VAL A N 1
ATOM 603 C CA . VAL A 1 87 ? -1.787 2.937 -5.477 1.00 97.31 87 VAL A CA 1
ATOM 604 C C . VAL A 1 87 ? -2.077 1.733 -4.591 1.00 97.31 87 VAL A C 1
ATOM 606 O O . VAL A 1 87 ? -2.863 0.862 -4.953 1.00 97.31 87 VAL A O 1
ATOM 609 N N . ILE A 1 88 ? -1.469 1.710 -3.409 1.00 97.62 88 ILE A N 1
ATOM 610 C CA . ILE A 1 88 ? -1.803 0.784 -2.330 1.00 97.62 88 ILE A CA 1
ATOM 611 C C . ILE A 1 88 ? -2.838 1.490 -1.450 1.00 97.62 88 ILE A C 1
ATOM 613 O O . ILE A 1 88 ? -2.516 2.437 -0.722 1.00 97.62 88 ILE A O 1
ATOM 617 N N . ALA A 1 89 ? -4.095 1.069 -1.574 1.00 97.94 89 ALA A N 1
ATOM 618 C CA . ALA A 1 89 ? -5.222 1.641 -0.846 1.00 97.94 89 ALA A CA 1
ATOM 619 C C . ALA A 1 89 ? -5.204 1.265 0.646 1.00 97.94 89 ALA A C 1
ATOM 621 O O . ALA A 1 89 ? -4.409 0.430 1.088 1.00 97.94 89 ALA A O 1
ATOM 622 N N . ALA A 1 90 ? -6.079 1.903 1.425 1.00 98.06 90 ALA A N 1
ATOM 623 C CA . ALA A 1 90 ? -6.406 1.460 2.776 1.00 98.06 90 ALA A CA 1
ATOM 624 C C . ALA A 1 90 ? -6.908 0.012 2.752 1.00 98.06 90 ALA A C 1
ATOM 626 O O . ALA A 1 90 ? -7.579 -0.385 1.801 1.00 98.06 90 ALA A O 1
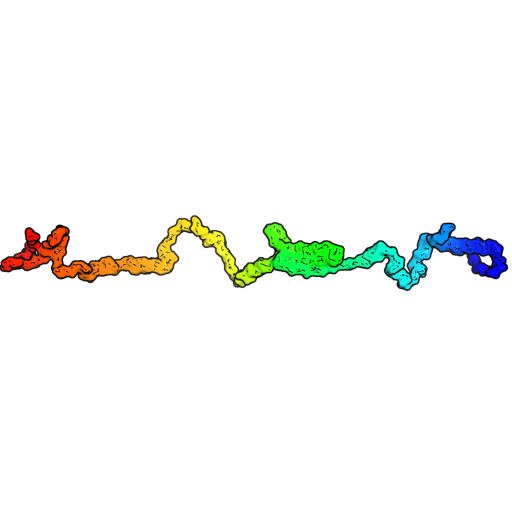ATOM 627 N N . ALA A 1 91 ? -6.596 -0.755 3.795 1.00 98.00 91 ALA A N 1
ATOM 628 C CA . ALA A 1 91 ? -7.217 -2.062 3.975 1.00 98.00 91 ALA A CA 1
ATOM 629 C C . ALA A 1 91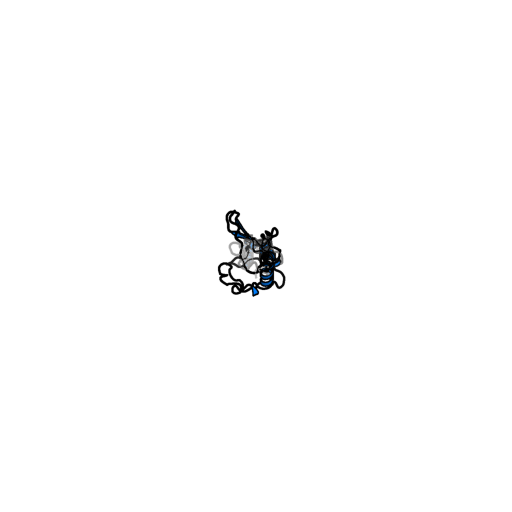 ? -8.731 -1.906 4.189 1.00 98.00 91 ALA A C 1
ATOM 631 O O . ALA A 1 91 ? -9.172 -0.947 4.831 1.00 98.00 91 ALA A O 1
ATOM 632 N N . ASP A 1 92 ? -9.511 -2.863 3.699 1.00 95.94 92 ASP A N 1
ATOM 633 C CA . ASP A 1 92 ? -10.943 -2.945 3.967 1.00 95.94 92 ASP A CA 1
ATOM 634 C C . ASP A 1 92 ? -11.350 -4.358 4.418 1.00 95.94 92 ASP A C 1
ATOM 636 O O . ASP A 1 92 ? -10.521 -5.162 4.847 1.00 95.94 92 ASP A O 1
ATOM 640 N N . ASN A 1 93 ? -12.652 -4.645 4.404 1.00 95.69 93 ASN A N 1
ATOM 641 C CA . ASN A 1 93 ? -13.184 -5.924 4.877 1.00 95.69 93 ASN A CA 1
ATOM 642 C C . ASN A 1 93 ? -12.885 -7.099 3.932 1.00 95.69 93 ASN A C 1
ATOM 644 O O . ASN A 1 93 ? -13.160 -8.247 4.281 1.00 95.69 93 ASN A O 1
ATOM 648 N N . THR A 1 94 ? -12.394 -6.814 2.734 1.00 96.38 94 THR A N 1
ATOM 649 C CA . THR A 1 94 ? -12.213 -7.769 1.642 1.00 96.38 94 THR A CA 1
ATOM 650 C C . THR A 1 94 ? -10.776 -7.808 1.143 1.00 96.38 94 THR A C 1
ATOM 652 O O . THR A 1 94 ? -10.257 -8.895 0.893 1.00 96.38 94 THR A O 1
ATOM 655 N N . ASP A 1 95 ? -10.119 -6.655 1.074 1.00 97.12 95 ASP A N 1
ATOM 656 C CA . ASP A 1 95 ? -8.813 -6.477 0.466 1.00 97.12 95 ASP A CA 1
ATOM 657 C C . ASP A 1 95 ? -7.780 -5.980 1.484 1.00 97.12 95 ASP A C 1
ATOM 659 O O . ASP A 1 95 ? -8.027 -5.123 2.341 1.00 97.12 95 ASP A O 1
ATOM 663 N N . ALA A 1 96 ? -6.567 -6.521 1.369 1.00 97.38 96 ALA A N 1
ATOM 664 C CA . ALA A 1 96 ? -5.429 -6.064 2.149 1.00 97.38 96 ALA A CA 1
ATOM 665 C C . ALA A 1 96 ? -4.946 -4.689 1.663 1.00 97.38 96 ALA A C 1
ATOM 667 O O . ALA A 1 96 ? -4.934 -4.397 0.468 1.00 97.38 96 ALA A O 1
ATOM 668 N N . GLY A 1 97 ? -4.459 -3.868 2.592 1.00 97.12 97 GLY A N 1
ATOM 669 C CA . GLY A 1 97 ? -3.980 -2.526 2.285 1.00 97.12 97 GLY A CA 1
ATOM 670 C C . GLY A 1 97 ? -3.183 -1.901 3.423 1.00 97.12 97 GLY A C 1
ATOM 671 O O . GLY A 1 97 ? -2.724 -2.584 4.342 1.00 97.12 97 GLY A O 1
ATOM 672 N N . VAL A 1 98 ? -2.987 -0.586 3.353 1.00 97.56 98 VAL A N 1
ATOM 673 C CA . VAL A 1 98 ? -2.266 0.163 4.387 1.00 97.56 98 VAL A CA 1
ATOM 674 C C . VAL A 1 98 ? -3.140 0.404 5.617 1.00 97.56 98 VAL A C 1
ATOM 676 O O . VAL A 1 98 ? -4.350 0.600 5.506 1.00 97.56 98 VAL A O 1
ATOM 679 N N . LEU A 1 99 ? -2.510 0.459 6.793 1.00 97.31 99 LEU A N 1
ATOM 680 C CA . LEU A 1 99 ? -3.139 1.008 7.993 1.00 97.31 99 LEU A CA 1
ATOM 681 C C . LEU A 1 99 ? -3.310 2.521 7.811 1.00 97.31 99 LEU A C 1
ATOM 683 O O . LEU A 1 99 ? -2.321 3.231 7.597 1.00 97.31 99 LEU A O 1
ATOM 687 N N . THR A 1 100 ? -4.541 3.019 7.910 1.00 97.38 100 THR A N 1
ATOM 688 C CA . THR A 1 100 ? -4.796 4.457 7.770 1.00 97.38 100 THR A CA 1
ATOM 689 C C . THR A 1 100 ? -4.336 5.232 9.003 1.00 97.38 100 THR A C 1
ATOM 691 O O . THR A 1 100 ? -4.175 4.684 10.097 1.00 97.38 100 THR A O 1
ATOM 694 N N . ALA A 1 101 ? -4.158 6.546 8.856 1.00 97.62 101 ALA A N 1
ATOM 695 C CA . ALA A 1 101 ? -3.872 7.425 9.988 1.00 97.62 101 ALA A CA 1
ATOM 696 C C . ALA A 1 101 ? -4.989 7.360 11.046 1.00 97.62 101 ALA A C 1
ATOM 698 O O . ALA A 1 101 ? -4.708 7.344 12.242 1.00 97.62 101 ALA A O 1
ATOM 699 N N . SER A 1 102 ? -6.251 7.262 10.616 1.00 96.69 102 SER A N 1
ATOM 700 C CA . SER A 1 102 ? -7.394 7.116 11.521 1.00 96.69 102 SER A CA 1
ATOM 701 C C . SER A 1 102 ? -7.384 5.782 12.261 1.00 96.69 102 SER A C 1
ATOM 703 O O . SER A 1 102 ? -7.649 5.759 13.463 1.00 96.69 102 SER A O 1
ATOM 705 N N . ASP A 1 103 ? -7.039 4.684 11.588 1.00 97.19 103 ASP A N 1
ATOM 706 C CA . ASP A 1 103 ? -6.914 3.382 12.248 1.00 97.19 103 ASP A CA 1
ATOM 707 C C . ASP A 1 103 ? -5.765 3.385 13.252 1.00 97.19 103 ASP A C 1
ATOM 709 O O . ASP A 1 103 ? -5.918 2.881 14.363 1.00 97.19 103 ASP A O 1
ATOM 713 N N . LYS A 1 104 ? -4.641 4.029 12.918 1.00 96.81 104 LYS A N 1
ATOM 714 C CA . LYS A 1 104 ? -3.521 4.180 13.850 1.00 96.81 104 LYS A CA 1
ATOM 715 C C . LYS A 1 104 ? -3.905 4.995 15.085 1.00 96.81 104 LYS A C 1
ATOM 717 O O . LYS A 1 104 ? -3.555 4.585 16.183 1.00 96.81 104 LYS A O 1
ATOM 722 N N . VAL A 1 105 ? -4.669 6.080 14.935 1.00 97.69 105 VAL A N 1
ATOM 723 C CA . VAL A 1 105 ? -5.192 6.854 16.078 1.00 97.69 105 VAL A CA 1
ATOM 724 C C . VAL A 1 105 ? -6.124 6.007 16.944 1.00 97.69 105 VAL A C 1
ATOM 726 O O . VAL A 1 105 ? -6.021 6.055 18.167 1.00 97.69 105 VAL A O 1
ATOM 729 N N . LYS A 1 106 ? -7.011 5.204 16.339 1.00 96.38 106 LYS A N 1
ATOM 730 C CA . LYS A 1 106 ? -7.866 4.276 17.098 1.00 96.38 106 LYS A CA 1
ATOM 731 C C . LYS A 1 106 ? -7.030 3.264 17.877 1.00 96.38 106 LYS A C 1
ATOM 733 O O . LYS A 1 106 ? -7.304 3.057 19.052 1.00 96.38 106 LYS A O 1
ATOM 738 N N . LEU A 1 107 ? -6.015 2.671 17.244 1.00 95.94 107 LEU A N 1
ATOM 739 C CA . LEU A 1 107 ? -5.106 1.722 17.891 1.00 95.94 107 LEU A CA 1
ATOM 740 C C . LEU A 1 107 ? -4.292 2.378 19.014 1.00 95.94 107 LEU A C 1
ATOM 742 O O . LEU A 1 107 ? -4.154 1.785 20.076 1.00 95.94 107 LEU A O 1
ATOM 746 N N . ASP A 1 108 ? -3.813 3.606 18.817 1.00 96.81 108 ASP A N 1
ATOM 747 C CA . ASP A 1 108 ? -3.066 4.364 19.831 1.00 96.81 108 ASP A CA 1
ATOM 748 C C . ASP A 1 108 ? -3.941 4.798 21.012 1.00 96.81 108 ASP A C 1
ATOM 750 O O . ASP A 1 108 ? -3.444 4.979 22.122 1.00 96.81 108 ASP A O 1
ATOM 754 N N . GLY A 1 109 ? -5.251 4.940 20.791 1.00 96.44 109 GLY A N 1
ATOM 755 C CA . GLY A 1 109 ? -6.229 5.174 21.850 1.00 96.44 109 GLY A CA 1
ATOM 756 C C . GLY A 1 109 ? -6.484 3.955 22.744 1.00 96.44 109 GLY A C 1
ATOM 757 O O . GLY A 1 109 ? -7.104 4.102 23.798 1.00 96.44 109 GLY A O 1
ATOM 758 N N . ILE A 1 110 ? -6.020 2.760 22.360 1.00 95.31 110 ILE A N 1
ATOM 759 C CA . ILE A 1 110 ? -6.149 1.545 23.171 1.00 95.31 110 ILE A CA 1
ATOM 760 C C . ILE A 1 110 ? -5.000 1.508 24.182 1.00 95.31 110 ILE A C 1
ATOM 762 O O . ILE A 1 110 ? -3.826 1.481 23.818 1.00 95.31 110 ILE A O 1
ATOM 766 N N . ALA A 1 111 ? -5.338 1.482 25.474 1.00 95.00 111 ALA A N 1
ATOM 767 C CA . ALA A 1 111 ? -4.343 1.384 26.537 1.00 95.00 111 ALA A CA 1
ATOM 768 C C . ALA A 1 111 ? -3.511 0.094 26.413 1.00 95.00 111 ALA A C 1
ATOM 770 O O . ALA A 1 111 ? -4.023 -0.970 26.055 1.00 95.00 111 ALA A O 1
ATOM 771 N N . SER A 1 112 ? -2.225 0.167 26.765 1.00 92.25 112 SER A N 1
ATOM 772 C CA . SER A 1 112 ? -1.383 -1.030 26.845 1.00 92.25 112 SER A CA 1
ATOM 773 C C . SER A 1 112 ? -1.990 -2.035 27.828 1.00 92.25 112 SER A C 1
ATOM 775 O O . SER A 1 112 ? -2.375 -1.659 28.935 1.00 92.25 112 SER A O 1
ATOM 777 N N . ALA A 1 113 ? -2.098 -3.299 27.410 1.00 87.81 113 ALA A N 1
ATOM 778 C CA . ALA A 1 113 ? -2.777 -4.363 28.152 1.00 87.81 113 ALA A CA 1
ATOM 779 C C . ALA A 1 113 ? -4.246 -4.054 28.518 1.00 87.81 113 ALA A C 1
ATOM 781 O O . ALA A 1 113 ? -4.745 -4.566 29.523 1.00 87.81 113 ALA A O 1
ATOM 782 N N . ALA A 1 114 ? -4.945 -3.242 27.708 1.00 89.88 114 ALA A N 1
ATOM 783 C CA . ALA A 1 114 ? -6.390 -3.072 27.825 1.00 89.88 114 ALA A CA 1
ATOM 784 C C . ALA A 1 114 ? -7.058 -4.447 27.946 1.00 89.88 114 ALA A C 1
ATOM 786 O O . ALA A 1 114 ? -6.806 -5.353 27.147 1.00 89.88 114 ALA A O 1
ATOM 787 N N . THR A 1 115 ? -7.863 -4.614 28.996 1.00 84.75 115 THR A N 1
ATOM 788 C CA . THR A 1 115 ? -8.528 -5.882 29.278 1.00 84.75 115 THR A CA 1
ATOM 789 C C . THR A 1 115 ? -9.407 -6.242 28.088 1.00 84.75 115 THR A C 1
ATOM 791 O O . THR A 1 115 ? -10.123 -5.381 27.571 1.00 84.75 115 THR A O 1
ATOM 794 N N . ALA A 1 116 ? -9.347 -7.499 27.639 1.00 81.75 116 ALA A N 1
ATOM 795 C CA . ALA A 1 116 ? -10.266 -7.975 26.616 1.00 81.75 116 ALA A CA 1
ATOM 796 C C . ALA A 1 116 ? -11.701 -7.670 27.056 1.00 81.75 116 ALA A C 1
ATOM 798 O O . ALA A 1 116 ? -12.025 -7.765 28.245 1.00 81.75 116 ALA A O 1
ATOM 799 N N . ASN A 1 117 ? -12.547 -7.291 26.098 1.00 75.25 117 ASN A N 1
ATOM 800 C CA . ASN A 1 117 ? -13.956 -7.106 26.391 1.00 75.25 117 ASN A CA 1
ATOM 801 C C . ASN A 1 117 ? -14.496 -8.398 27.021 1.00 75.25 117 ASN A C 1
ATOM 803 O O . ASN A 1 117 ? -14.082 -9.499 26.639 1.00 75.25 117 ASN A O 1
ATOM 807 N N . ALA A 1 118 ? -15.388 -8.265 28.000 1.00 78.81 118 ALA A N 1
ATOM 808 C CA . ALA A 1 118 ? -16.043 -9.432 28.566 1.00 78.81 118 ALA A CA 1
ATOM 809 C C . ALA A 1 118 ? -16.758 -10.179 27.425 1.00 78.81 118 ALA A C 1
ATOM 811 O O . ALA A 1 118 ? -17.249 -9.548 26.488 1.00 78.81 118 ALA A O 1
ATOM 812 N N . THR A 1 119 ? -16.777 -11.511 27.465 1.00 73.44 119 THR A N 1
ATOM 813 C CA . THR A 1 119 ? -17.475 -12.290 26.425 1.00 73.44 119 THR A CA 1
ATOM 814 C C . THR A 1 119 ? -18.941 -11.853 26.337 1.00 73.44 119 THR A C 1
ATOM 816 O O . THR A 1 119 ? -19.498 -11.394 27.336 1.00 73.44 119 THR A O 1
ATOM 819 N N . ASP A 1 120 ? -19.604 -12.038 25.193 1.00 69.50 120 ASP A N 1
ATOM 820 C CA . ASP A 1 120 ? -21.026 -11.677 25.040 1.00 69.50 120 ASP A CA 1
ATOM 821 C C . ASP A 1 120 ? -21.921 -12.316 26.122 1.00 69.50 120 ASP A C 1
ATOM 823 O O . ASP A 1 120 ? -22.928 -11.748 26.529 1.00 69.50 120 ASP A O 1
ATOM 827 N N . ALA A 1 121 ? -21.513 -13.463 26.680 1.00 66.31 121 ALA A N 1
ATOM 828 C CA . ALA A 1 121 ? -22.185 -14.106 27.811 1.00 66.31 121 ALA A CA 1
ATOM 829 C C . ALA A 1 121 ? -22.154 -13.278 29.115 1.00 66.31 121 ALA A C 1
ATOM 831 O O . ALA A 1 121 ? -23.040 -13.407 29.962 1.00 66.31 121 ALA A O 1
ATOM 832 N N . GLN A 1 122 ? -21.128 -12.445 29.293 1.00 71.06 122 GLN A N 1
ATOM 833 C CA . GLN A 1 122 ? -20.954 -11.533 30.426 1.00 71.06 122 GLN A CA 1
ATOM 834 C C . GLN A 1 122 ? -21.555 -10.146 30.138 1.00 71.06 122 GLN A C 1
ATOM 836 O O . GLN A 1 122 ? -22.041 -9.488 31.060 1.00 71.06 122 GLN A O 1
ATOM 841 N N . LEU A 1 123 ? -21.576 -9.716 28.872 1.00 73.12 123 LEU A N 1
ATOM 842 C CA . LEU A 1 123 ? -22.268 -8.509 28.414 1.00 73.12 123 LEU A CA 1
ATOM 843 C C . LEU A 1 123 ? -23.756 -8.809 28.204 1.00 73.12 123 LEU A C 1
ATOM 845 O O . LEU A 1 123 ? -24.223 -8.994 27.085 1.00 73.12 123 LEU A O 1
ATOM 849 N N . ARG A 1 124 ? -24.529 -8.865 29.293 1.00 70.31 124 ARG A N 1
ATOM 850 C CA . ARG A 1 124 ? -25.982 -9.062 29.185 1.00 70.31 124 ARG A CA 1
ATOM 851 C C . ARG A 1 124 ? -26.596 -7.915 28.378 1.00 70.31 124 ARG A C 1
ATOM 853 O O . ARG A 1 124 ? -26.525 -6.762 28.804 1.00 70.31 124 ARG A O 1
ATOM 860 N N . ASP A 1 125 ? -27.233 -8.227 27.250 1.00 64.00 125 ASP A N 1
ATOM 861 C CA . ASP A 1 125 ? -28.045 -7.253 26.520 1.00 64.00 125 ASP A CA 1
ATOM 862 C C . ASP A 1 125 ? -29.100 -6.691 27.487 1.00 64.00 125 ASP A C 1
ATOM 864 O O . ASP A 1 125 ? -29.825 -7.457 28.130 1.00 64.00 125 ASP A O 1
ATOM 868 N N . ARG A 1 126 ? -29.185 -5.359 27.621 1.00 67.81 126 ARG A N 1
ATOM 869 C CA . ARG A 1 126 ? -30.164 -4.710 28.511 1.00 67.81 126 ARG A CA 1
ATOM 870 C C . ARG A 1 126 ? -31.596 -5.091 28.149 1.00 67.81 126 ARG A C 1
ATOM 872 O O . ARG A 1 126 ? -32.439 -5.130 29.040 1.00 67.81 126 ARG A O 1
ATOM 879 N N . THR A 1 127 ? -31.863 -5.414 26.883 1.00 63.94 127 THR A N 1
ATOM 880 C CA . THR A 1 127 ? -33.177 -5.903 26.437 1.00 63.94 127 THR A CA 1
ATOM 881 C C . THR A 1 127 ? -33.488 -7.317 26.953 1.00 63.94 127 THR A C 1
ATOM 883 O O . THR A 1 127 ? -34.652 -7.686 27.075 1.00 63.94 127 THR A O 1
ATOM 886 N N . THR A 1 128 ? -32.460 -8.081 27.344 1.00 63.38 128 THR A N 1
ATOM 887 C CA . THR A 1 128 ? -32.547 -9.439 27.915 1.00 63.38 128 THR A CA 1
ATOM 888 C C . THR A 1 128 ? -32.254 -9.485 29.418 1.00 63.38 128 THR A C 1
ATOM 890 O O . THR A 1 128 ? -32.105 -10.562 30.006 1.00 63.38 128 THR A O 1
ATOM 893 N N . HIS A 1 129 ? -32.171 -8.327 30.083 1.00 67.00 129 HIS A N 1
ATOM 894 C CA . HIS A 1 129 ? -32.010 -8.254 31.532 1.00 67.00 129 HIS A CA 1
ATOM 895 C C . HIS A 1 129 ? -33.340 -8.573 32.244 1.00 67.00 129 HIS A C 1
ATOM 897 O O . HIS A 1 129 ? -33.944 -7.731 32.900 1.00 67.00 129 HIS A O 1
ATOM 903 N N . THR A 1 130 ? -33.797 -9.818 32.107 1.00 64.00 130 THR A N 1
ATOM 904 C CA . THR A 1 130 ? -35.054 -10.364 32.645 1.00 64.00 130 THR A CA 1
ATOM 905 C C . THR A 1 130 ? -34.905 -10.978 34.045 1.00 64.00 130 THR A C 1
ATOM 907 O O . THR A 1 130 ? -35.737 -11.769 34.478 1.00 64.00 130 THR A O 1
ATOM 910 N N . GLY A 1 131 ? -33.847 -10.622 34.779 1.00 72.75 131 GLY A N 1
ATOM 911 C CA . GLY A 1 131 ? -33.595 -11.117 36.133 1.00 72.75 131 GLY A CA 1
ATOM 912 C C . GLY A 1 131 ? -34.135 -10.189 37.221 1.00 72.75 131 GLY A C 1
ATOM 913 O O . GLY A 1 131 ? -33.937 -8.976 37.165 1.00 72.75 131 GLY A O 1
ATOM 914 N N . THR A 1 132 ? -34.747 -10.771 38.252 1.00 74.94 132 THR A N 1
ATOM 915 C CA . THR A 1 132 ? -34.980 -10.091 39.533 1.00 74.94 132 THR A CA 1
ATOM 916 C C . THR A 1 132 ? -33.640 -9.895 40.235 1.00 74.94 132 THR A C 1
ATOM 918 O O . THR A 1 132 ? -32.937 -10.868 40.505 1.00 74.94 132 THR A O 1
ATOM 921 N N . GLN A 1 133 ? -33.284 -8.649 40.546 1.00 84.75 133 GLN A N 1
ATOM 922 C CA . GLN A 1 133 ? -32.139 -8.364 41.408 1.00 84.75 133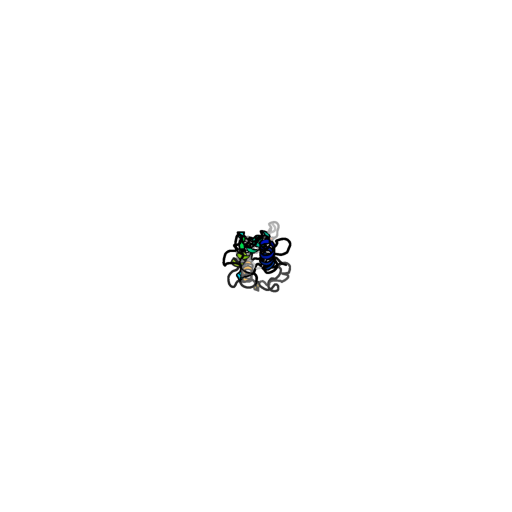 GLN A CA 1
ATOM 923 C C . GLN A 1 133 ? -32.609 -8.328 42.858 1.00 84.75 133 GLN A C 1
ATOM 925 O O . GLN A 1 133 ? -33.439 -7.497 43.227 1.00 84.75 133 GLN A O 1
ATOM 930 N N . ALA A 1 134 ? -32.110 -9.257 43.672 1.00 88.75 134 ALA A N 1
ATOM 931 C CA . ALA A 1 134 ? -32.384 -9.242 45.101 1.00 88.75 134 ALA A CA 1
ATOM 932 C C . ALA A 1 134 ? -31.766 -7.984 45.729 1.00 88.75 134 ALA A C 1
ATOM 934 O O . ALA A 1 134 ? -30.649 -7.607 45.393 1.00 88.75 134 ALA A O 1
ATOM 935 N N . ILE A 1 135 ? -32.459 -7.358 46.683 1.00 90.50 135 ILE A N 1
ATOM 936 C CA . ILE A 1 135 ? -31.971 -6.147 47.370 1.00 90.50 135 ILE A CA 1
ATOM 937 C C . ILE A 1 135 ? -30.572 -6.355 47.971 1.00 90.50 135 ILE A C 1
ATOM 939 O O . ILE A 1 135 ? -29.742 -5.450 47.948 1.00 90.50 135 ILE A O 1
ATOM 943 N N . SER A 1 136 ? -30.277 -7.571 48.434 1.00 92.38 136 SER A N 1
ATOM 944 C CA . SER A 1 136 ? -28.988 -7.943 49.018 1.00 92.38 136 SER A CA 1
ATOM 945 C C . SER A 1 136 ? -27.802 -7.856 48.053 1.00 92.38 136 SER A C 1
ATOM 947 O O . SER A 1 136 ? -26.665 -7.826 48.515 1.00 92.38 136 SER A O 1
ATOM 949 N N . THR A 1 137 ? -28.020 -7.834 46.732 1.00 91.62 137 THR A N 1
ATOM 950 C CA . THR A 1 137 ? -26.926 -7.708 45.752 1.00 91.62 137 THR A CA 1
ATOM 951 C C . THR A 1 137 ? -26.494 -6.263 45.537 1.00 91.62 137 THR A C 1
ATOM 953 O O . THR A 1 137 ? -25.466 -6.026 44.906 1.00 91.62 137 THR A O 1
ATOM 956 N N . ILE A 1 138 ? -27.255 -5.297 46.057 1.00 92.62 138 ILE A N 1
ATOM 957 C CA . ILE A 1 138 ? -26.928 -3.876 45.992 1.00 92.62 138 ILE A CA 1
ATOM 958 C C . ILE A 1 138 ? -26.455 -3.432 47.375 1.00 92.62 138 ILE A C 1
ATOM 960 O O . ILE A 1 138 ? -27.252 -3.206 48.288 1.00 92.62 138 ILE A O 1
ATOM 964 N N . THR A 1 139 ? -25.136 -3.316 47.533 1.00 95.62 139 THR A N 1
ATOM 965 C CA . THR A 1 139 ? -24.494 -2.899 48.785 1.00 95.62 139 THR A CA 1
ATOM 966 C C . THR A 1 139 ? -25.140 -1.624 49.337 1.00 95.62 139 THR A C 1
ATOM 968 O O . THR A 1 139 ? -25.176 -0.598 48.663 1.00 95.62 139 THR A O 1
ATOM 971 N N . GLY A 1 140 ? -25.645 -1.692 50.573 1.00 93.69 140 GLY A N 1
ATOM 972 C CA . GLY A 1 140 ? -26.247 -0.559 51.286 1.00 93.69 140 GLY A CA 1
ATOM 973 C C . GLY A 1 140 ? -27.728 -0.290 50.993 1.00 93.69 140 GLY A C 1
ATOM 974 O O . GLY A 1 140 ? -28.340 0.484 51.727 1.00 93.69 140 GLY A O 1
ATOM 975 N N . LEU A 1 141 ? -28.339 -0.940 49.993 1.00 94.81 141 LEU A N 1
ATOM 976 C CA . LEU A 1 141 ? -29.756 -0.726 49.672 1.00 94.81 141 LEU A CA 1
ATOM 977 C C . LEU A 1 141 ? -30.683 -1.209 50.794 1.00 94.81 141 LEU A C 1
ATOM 979 O O . LEU A 1 141 ? -31.637 -0.512 51.123 1.00 94.81 141 LEU A O 1
ATOM 983 N N . GLN A 1 142 ? -30.381 -2.360 51.407 1.00 94.38 142 GLN A N 1
ATOM 984 C CA . GLN A 1 142 ? -31.166 -2.885 52.530 1.00 94.38 142 GLN A CA 1
ATOM 985 C C . GLN A 1 142 ? -31.191 -1.887 53.693 1.00 94.38 142 GLN A C 1
ATOM 987 O O . GLN A 1 142 ? -32.256 -1.450 54.099 1.00 94.38 142 GLN A O 1
ATOM 992 N N . THR A 1 143 ? -30.019 -1.427 54.136 1.00 91.00 143 THR A N 1
ATOM 993 C CA . THR A 1 143 ? -29.894 -0.437 55.214 1.00 91.00 143 THR A CA 1
ATOM 994 C C . THR A 1 143 ? -30.610 0.872 54.894 1.00 91.00 143 THR A C 1
ATOM 996 O O . THR A 1 143 ? -31.266 1.440 55.756 1.00 91.00 143 THR A O 1
ATOM 999 N N . ALA A 1 144 ? -30.514 1.367 53.657 1.00 90.75 144 ALA A N 1
ATOM 1000 C CA . ALA A 1 144 ? -31.196 2.599 53.267 1.00 90.75 144 ALA A CA 1
ATOM 1001 C C . ALA A 1 144 ? -32.727 2.459 53.307 1.00 90.75 144 ALA A C 1
ATOM 1003 O O . ALA A 1 144 ? -33.419 3.397 53.704 1.00 90.75 144 ALA A O 1
ATOM 1004 N N . LEU A 1 145 ? -33.253 1.300 52.898 1.00 91.00 145 LEU A N 1
ATOM 1005 C CA . LEU A 1 145 ? -34.679 1.000 52.993 1.00 91.00 145 LEU A CA 1
ATOM 1006 C C . LEU A 1 145 ? -35.111 0.819 54.445 1.00 91.00 145 LEU A C 1
ATOM 1008 O O . LEU A 1 145 ? -36.133 1.383 54.819 1.00 91.00 145 LEU A O 1
ATOM 1012 N N . ASP A 1 146 ? -34.318 0.127 55.258 1.00 88.56 146 ASP A N 1
ATOM 1013 C CA . ASP A 1 146 ? -34.587 -0.073 56.684 1.00 88.56 146 ASP A CA 1
ATOM 1014 C C . ASP A 1 146 ? -34.609 1.264 57.438 1.00 88.56 146 ASP A C 1
ATOM 1016 O O . ASP A 1 146 ? -35.527 1.509 58.209 1.00 88.56 146 ASP A O 1
ATOM 1020 N N . ASN A 1 147 ? -33.689 2.186 57.139 1.00 84.75 147 ASN A N 1
ATOM 1021 C CA . ASN A 1 147 ? -33.662 3.528 57.735 1.00 84.75 147 ASN A CA 1
ATOM 1022 C C . ASN A 1 147 ? -34.837 4.416 57.292 1.00 84.75 147 ASN A C 1
ATOM 1024 O O . ASN A 1 147 ? -35.186 5.369 57.978 1.00 84.75 147 ASN A O 1
ATOM 1028 N N . LYS A 1 148 ? -35.430 4.155 56.120 1.00 83.38 148 LYS A N 1
ATOM 1029 C CA . LYS A 1 148 ? -36.627 4.874 55.651 1.00 83.38 148 LYS A CA 1
ATOM 1030 C C . LYS A 1 148 ? -37.917 4.228 56.156 1.00 83.38 148 LYS A C 1
ATOM 1032 O O . LYS A 1 148 ? -38.923 4.908 56.321 1.00 83.38 148 LYS A O 1
ATOM 1037 N N . ALA A 1 149 ? -37.886 2.913 56.341 1.00 76.56 149 ALA A N 1
ATOM 1038 C CA . ALA A 1 149 ? -38.945 2.132 56.953 1.00 76.56 149 ALA A CA 1
ATOM 1039 C C . ALA A 1 149 ? -38.915 2.222 58.478 1.00 76.56 149 ALA A C 1
ATOM 1041 O O . ALA A 1 149 ? -39.861 1.743 59.101 1.00 76.56 149 ALA A O 1
ATOM 1042 N N . GLU A 1 150 ? -37.854 2.799 59.062 1.00 65.62 150 GLU A N 1
ATOM 1043 C CA . GLU A 1 150 ? -37.718 2.965 60.496 1.00 65.62 150 GLU A CA 1
ATOM 1044 C C . GLU A 1 150 ? -39.007 3.581 61.007 1.00 65.62 150 GLU A C 1
ATOM 1046 O O . GLU A 1 150 ? -39.387 4.713 60.702 1.00 65.62 150 GLU A O 1
ATOM 1051 N N . THR A 1 151 ? -39.693 2.745 61.775 1.00 55.47 151 THR A N 1
ATOM 1052 C CA . THR A 1 151 ? -41.010 2.934 62.350 1.00 55.47 151 THR A CA 1
ATOM 1053 C C . THR A 1 151 ? -41.100 4.237 63.135 1.00 55.47 151 THR A C 1
ATOM 1055 O O . THR A 1 151 ? -42.200 4.603 63.488 1.00 55.47 151 THR A O 1
ATOM 1058 N N . GLY A 1 152 ? -39.992 4.954 63.365 1.00 56.69 152 GLY A N 1
ATOM 1059 C CA . GLY A 1 152 ? -39.902 6.278 63.969 1.00 56.69 152 GLY A CA 1
ATOM 1060 C C . GLY A 1 152 ? -40.887 7.309 63.421 1.00 56.69 152 GLY A C 1
ATOM 1061 O O . GLY A 1 152 ? -41.418 8.062 64.221 1.00 56.69 152 GLY A O 1
ATOM 1062 N N . ASP A 1 153 ? -41.223 7.331 62.129 1.00 60.12 153 ASP A N 1
ATOM 1063 C CA . ASP A 1 153 ? -42.270 8.246 61.616 1.00 60.12 153 ASP A CA 1
ATOM 1064 C C . ASP A 1 153 ? -43.694 7.815 62.034 1.00 60.12 153 ASP A C 1
ATOM 1066 O O . ASP A 1 153 ? -44.571 8.651 62.242 1.00 60.12 153 ASP A O 1
ATOM 1070 N N . ILE A 1 154 ? -43.927 6.511 62.216 1.00 63.50 154 ILE A N 1
ATOM 1071 C CA . ILE A 1 154 ? -45.221 5.940 62.632 1.00 63.50 154 ILE A CA 1
ATOM 1072 C C . ILE A 1 154 ? -45.340 5.910 64.166 1.00 63.50 154 ILE A C 1
ATOM 1074 O O . ILE A 1 154 ? -46.382 6.241 64.720 1.00 63.50 154 ILE A O 1
ATOM 1078 N N . THR A 1 155 ? -44.265 5.581 64.879 1.00 58.72 155 THR A N 1
ATOM 1079 C CA . THR A 1 155 ? -44.184 5.567 66.341 1.00 58.72 155 THR A CA 1
ATOM 1080 C C . THR A 1 155 ? -43.965 6.956 66.912 1.00 58.72 155 THR A C 1
ATOM 1082 O O . THR A 1 155 ? -44.335 7.167 68.057 1.00 58.72 155 THR A O 1
ATOM 1085 N N . SER A 1 156 ? -43.449 7.937 66.162 1.00 58.25 156 SER A N 1
ATOM 1086 C CA . SER A 1 156 ? -43.494 9.346 66.591 1.00 58.25 156 SER A CA 1
ATOM 1087 C C . SER A 1 156 ? -44.911 9.916 66.561 1.00 58.25 156 SER A C 1
ATOM 1089 O O . SER A 1 156 ? -45.192 10.811 67.351 1.00 58.25 156 SER A O 1
ATOM 1091 N N . HIS A 1 157 ? -45.822 9.363 65.751 1.00 56.00 157 HIS A N 1
ATOM 1092 C CA . HIS A 1 157 ? -47.259 9.636 65.880 1.00 56.00 157 HIS A CA 1
ATOM 1093 C C . HIS A 1 157 ? -47.867 9.034 67.158 1.00 56.00 157 HIS A C 1
ATOM 1095 O O . HIS A 1 157 ? -48.817 9.601 67.687 1.00 56.00 157 HIS A O 1
ATOM 1101 N N . GLU A 1 158 ? -47.328 7.920 67.669 1.00 52.25 158 GLU A N 1
ATOM 1102 C CA . GLU A 1 158 ? -47.842 7.253 68.879 1.00 52.25 158 GLU A CA 1
ATOM 1103 C C . GLU A 1 158 ? -47.133 7.666 70.186 1.00 52.25 158 GLU A C 1
ATOM 1105 O O . GLU A 1 158 ? -47.720 7.556 71.262 1.00 52.25 158 GLU A O 1
ATOM 1110 N N . ALA A 1 159 ? -45.877 8.122 70.118 1.00 51.28 159 ALA A N 1
ATOM 1111 C CA . ALA A 1 159 ? -45.027 8.424 71.277 1.00 51.28 159 ALA A CA 1
ATOM 1112 C C . ALA A 1 159 ? -44.818 9.924 71.528 1.00 51.28 159 ALA A C 1
ATOM 1114 O O . ALA A 1 159 ? -44.438 10.309 72.638 1.00 51.28 159 ALA A O 1
ATOM 1115 N N . ALA A 1 160 ? -45.086 10.789 70.547 1.00 48.19 160 ALA A N 1
ATOM 1116 C CA . ALA A 1 160 ? -45.490 12.142 70.894 1.00 48.19 160 ALA A CA 1
ATOM 1117 C C . ALA A 1 160 ? -46.883 12.032 71.528 1.00 48.19 160 ALA A C 1
ATOM 1119 O O . ALA A 1 160 ? -47.712 11.266 71.041 1.00 48.19 160 ALA A O 1
ATOM 1120 N N . ALA A 1 161 ? -47.159 12.787 72.599 1.00 53.47 161 ALA A N 1
ATOM 1121 C CA . ALA A 1 161 ? -48.545 13.126 72.920 1.00 53.47 161 ALA A CA 1
ATOM 1122 C C . ALA A 1 161 ? -49.228 13.453 71.591 1.00 53.47 161 ALA A C 1
ATOM 1124 O O . ALA A 1 161 ? -48.635 14.236 70.846 1.00 53.47 161 ALA A O 1
ATOM 1125 N N . ASP A 1 162 ? -50.342 12.775 71.276 1.00 52.03 162 ASP A N 1
ATOM 1126 C CA . ASP A 1 162 ? -51.017 12.869 69.975 1.00 52.03 162 ASP A CA 1
ATOM 1127 C C . ASP A 1 162 ? -50.835 14.291 69.416 1.00 52.03 162 ASP A C 1
ATOM 1129 O O . ASP A 1 162 ? -51.089 15.253 70.150 1.00 52.03 162 ASP A O 1
ATOM 1133 N N . PRO A 1 163 ? -50.331 14.484 68.184 1.00 53.00 163 PRO A N 1
ATOM 1134 C CA . PRO A 1 163 ? -50.133 15.826 67.636 1.00 53.00 163 PRO A CA 1
ATOM 1135 C C . PRO A 1 163 ? -51.435 16.660 67.604 1.00 53.00 163 PRO A C 1
ATOM 1137 O O . PRO A 1 163 ? -51.394 17.858 67.310 1.00 53.00 163 PRO A O 1
ATOM 1140 N N . HIS A 1 164 ? -52.581 16.059 67.947 1.00 54.06 164 HIS A N 1
ATOM 1141 C CA . HIS A 1 164 ? -53.883 16.677 68.179 1.00 54.06 164 HIS A CA 1
ATOM 1142 C C . HIS A 1 164 ? -54.378 16.685 69.648 1.00 54.06 164 HIS A C 1
ATOM 1144 O O . HIS A 1 164 ? -55.466 17.208 69.913 1.00 54.06 164 HIS A O 1
ATOM 1150 N N . ALA A 1 165 ? -53.605 16.203 70.628 1.00 48.00 165 ALA A N 1
ATOM 1151 C CA . ALA A 1 165 ? -53.971 16.156 72.044 1.00 48.00 165 ALA A CA 1
ATOM 1152 C C . ALA A 1 165 ? -53.954 17.548 72.689 1.00 48.00 165 ALA A C 1
ATOM 1154 O O . ALA A 1 165 ? -52.999 17.974 73.341 1.00 48.00 165 ALA A O 1
ATOM 1155 N N . THR A 1 166 ? -55.080 18.248 72.576 1.00 51.00 166 THR A N 1
ATOM 1156 C CA . THR A 1 166 ? -55.430 19.304 73.530 1.00 51.00 166 THR A CA 1
ATOM 1157 C C . THR A 1 166 ? -56.033 18.635 74.770 1.00 51.00 166 THR A C 1
ATOM 1159 O O . THR A 1 166 ? -56.967 17.849 74.651 1.00 51.00 166 THR A O 1
ATOM 1162 N N . ALA A 1 167 ? -55.470 18.923 75.946 1.00 39.50 167 ALA A N 1
ATOM 1163 C CA . ALA A 1 167 ? -55.727 18.287 77.243 1.00 39.50 167 ALA A CA 1
ATOM 1164 C C . ALA A 1 167 ? -57.168 17.776 77.502 1.00 39.50 167 ALA A C 1
ATOM 1166 O O . ALA A 1 167 ? -58.131 18.546 77.521 1.00 39.50 167 ALA A O 1
ATOM 1167 N N . GLY A 1 168 ? -57.273 16.475 77.804 1.00 52.81 168 GLY A N 1
ATOM 1168 C CA . GLY A 1 168 ? -58.484 15.779 78.255 1.00 52.81 168 GLY A CA 1
ATOM 1169 C C . GLY A 1 168 ? -58.743 14.515 77.432 1.00 52.81 168 GLY A C 1
ATOM 1170 O O . GLY A 1 168 ? -58.850 14.600 76.215 1.00 52.81 168 GLY A O 1
ATOM 1171 N N . TYR A 1 169 ? -58.842 13.346 78.078 1.00 58.03 169 TYR A N 1
ATOM 1172 C CA . TYR A 1 169 ? -59.142 12.057 77.432 1.00 58.03 169 TYR A CA 1
ATOM 1173 C C . TYR A 1 169 ? -60.576 12.037 76.878 1.00 58.03 169 TYR A C 1
ATOM 1175 O O . TYR A 1 169 ? -61.485 11.457 77.471 1.00 58.03 169 TYR A O 1
ATOM 1183 N N . ALA A 1 170 ? -60.794 12.719 75.757 1.00 53.53 170 ALA A N 1
ATOM 1184 C CA . ALA A 1 170 ? -62.052 12.709 75.037 1.00 53.53 170 ALA A CA 1
ATOM 1185 C C . ALA A 1 170 ? -61.959 11.742 73.857 1.00 53.53 170 ALA A C 1
ATOM 1187 O O . ALA A 1 170 ? -61.209 11.978 72.911 1.00 53.53 170 ALA A O 1
ATOM 1188 N N . ILE A 1 171 ? -62.771 10.684 73.874 1.00 65.00 171 ILE A N 1
ATOM 1189 C CA . ILE A 1 171 ? -63.065 9.943 72.645 1.00 65.00 171 ILE A CA 1
ATOM 1190 C C . ILE A 1 171 ? -64.028 10.825 71.845 1.00 65.00 171 ILE A C 1
ATOM 1192 O O . ILE A 1 171 ? -65.166 11.066 72.262 1.00 65.00 171 ILE A O 1
ATOM 1196 N N . MET A 1 172 ? -63.553 11.365 70.724 1.00 53.91 172 MET A N 1
ATOM 1197 C CA . MET A 1 172 ? -64.367 12.189 69.834 1.00 53.91 172 MET A CA 1
ATOM 1198 C C . MET A 1 172 ? -65.395 11.303 69.124 1.00 53.91 172 MET A C 1
ATOM 1200 O O . MET A 1 172 ? -65.032 10.398 68.373 1.00 53.91 172 MET A O 1
ATOM 1204 N N . LEU A 1 173 ? -66.684 11.575 69.332 1.00 57.31 173 LEU A N 1
ATOM 1205 C CA . LEU A 1 173 ? -67.758 11.003 68.525 1.00 57.31 173 LEU A CA 1
ATOM 1206 C C . LEU A 1 173 ? -68.196 12.097 67.550 1.00 57.31 173 LEU A C 1
ATOM 1208 O O . LEU A 1 173 ? -68.611 13.168 67.984 1.00 57.31 173 LEU A O 1
ATOM 1212 N N . GLY A 1 174 ? -68.050 11.862 66.243 1.00 48.44 174 GLY A N 1
ATOM 1213 C CA . GLY A 1 174 ? -68.251 12.878 65.200 1.00 48.44 174 GLY A CA 1
ATOM 1214 C C . GLY A 1 174 ? -69.492 13.772 65.388 1.00 48.44 174 GLY A C 1
ATOM 1215 O O . GLY A 1 174 ? -70.508 13.351 65.938 1.00 48.44 174 GLY A O 1
ATOM 1216 N N . GLY A 1 175 ? -69.403 15.022 64.915 1.00 56.25 175 GLY A N 1
ATOM 1217 C CA . GLY A 1 175 ? -70.441 16.049 65.107 1.00 56.25 175 GLY A CA 1
ATOM 1218 C C . GLY A 1 175 ? -70.198 16.997 66.290 1.00 56.25 175 GLY A C 1
ATOM 1219 O O . GLY A 1 175 ? -71.142 17.602 66.780 1.00 56.25 175 GLY A O 1
ATOM 1220 N N . GLY A 1 176 ? -68.951 17.118 66.764 1.00 54.12 176 GLY A N 1
ATOM 1221 C CA . GLY A 1 176 ? -68.575 18.020 67.864 1.00 54.12 176 GLY A CA 1
ATOM 1222 C C . GLY A 1 176 ? -68.872 17.480 69.266 1.00 54.12 176 GLY A C 1
ATOM 1223 O O . GLY A 1 176 ? -68.603 18.162 70.252 1.00 54.12 176 GLY A O 1
ATOM 1224 N N . ARG A 1 177 ? -69.386 16.250 69.371 1.00 56.09 177 ARG A N 1
ATOM 1225 C CA . ARG A 1 177 ? -69.706 15.614 70.650 1.00 56.09 177 ARG A CA 1
ATOM 1226 C C . ARG A 1 177 ? -68.486 14.899 71.219 1.00 56.09 177 ARG A C 1
ATOM 1228 O O . ARG A 1 177 ? -67.702 14.289 70.491 1.00 56.09 177 ARG A O 1
ATOM 1235 N N . ARG A 1 178 ? -68.334 14.939 72.541 1.00 56.25 178 ARG A N 1
ATOM 1236 C CA . ARG A 1 178 ? -67.188 14.343 73.240 1.00 56.25 178 ARG A CA 1
ATOM 1237 C C . ARG A 1 178 ? -67.672 13.488 74.399 1.00 56.25 178 ARG A C 1
ATOM 1239 O O . ARG A 1 178 ? -68.521 13.940 75.159 1.00 56.25 178 ARG A O 1
ATOM 1246 N N . ILE A 1 179 ? -67.113 12.288 74.557 1.00 60.28 179 ILE A N 1
ATOM 1247 C CA . ILE A 1 179 ? -67.281 11.506 75.789 1.00 60.28 179 ILE A CA 1
ATOM 1248 C C . ILE A 1 179 ? -66.120 11.839 76.718 1.00 60.28 179 ILE A C 1
ATOM 1250 O O . ILE A 1 179 ? -64.967 11.644 76.341 1.00 60.28 179 ILE A O 1
ATOM 1254 N N . PHE A 1 180 ? -66.424 12.310 77.926 1.00 56.09 180 PHE A N 1
ATOM 1255 C CA . PHE A 1 180 ? -65.437 12.466 78.989 1.00 56.09 180 PHE A CA 1
ATOM 1256 C C . PHE A 1 180 ? -65.463 11.230 79.881 1.00 56.09 180 PHE A C 1
ATOM 1258 O O . PHE A 1 180 ? -66.468 10.949 80.529 1.00 56.09 180 PHE A O 1
ATOM 1265 N N . VAL A 1 181 ? -64.347 10.509 79.942 1.00 58.28 181 VAL A N 1
ATOM 1266 C CA . VAL A 1 181 ? -64.153 9.474 80.961 1.00 58.28 181 VAL A CA 1
ATOM 1267 C C . VAL A 1 181 ? -63.425 10.134 82.124 1.00 58.28 181 VAL A C 1
ATOM 1269 O O . VAL A 1 181 ? -62.236 10.432 82.031 1.00 58.28 181 VAL A O 1
ATOM 1272 N N . GLN A 1 182 ? -64.154 10.424 83.196 1.00 58.78 182 GLN A N 1
ATOM 1273 C CA . GLN A 1 182 ? -63.605 11.001 84.421 1.00 58.78 182 GLN A CA 1
ATOM 1274 C C . GLN A 1 182 ? -63.880 10.064 85.593 1.00 58.78 182 GLN A C 1
ATOM 1276 O O . GLN A 1 182 ? -64.955 9.482 85.683 1.00 58.78 182 GLN A O 1
ATOM 1281 N N . SER A 1 183 ? -62.903 9.911 86.487 1.00 54.38 183 SER A N 1
ATOM 1282 C CA . SER A 1 183 ? -63.020 9.057 87.677 1.00 54.38 183 SER A CA 1
ATOM 1283 C C . SER A 1 183 ? -63.709 9.753 88.857 1.00 54.38 183 SER A C 1
ATOM 1285 O O . SER A 1 183 ? -63.791 9.185 89.939 1.00 54.38 183 SER A O 1
ATOM 1287 N N . THR A 1 184 ? -64.159 10.998 88.688 1.00 53.56 184 THR A N 1
ATOM 1288 C CA . THR A 1 184 ? -64.800 11.796 89.739 1.00 53.56 184 THR A CA 1
ATOM 1289 C C . THR A 1 184 ? -66.163 12.290 89.276 1.00 53.56 184 THR A C 1
ATOM 1291 O O . THR A 1 184 ? -66.266 12.911 88.220 1.00 53.56 184 THR A O 1
ATOM 1294 N N . ASP A 1 185 ? -67.186 12.028 90.088 1.00 56.34 185 ASP A N 1
ATOM 1295 C CA . ASP A 1 185 ? -68.560 12.495 89.891 1.00 56.34 185 ASP A CA 1
ATOM 1296 C C . ASP A 1 185 ? -68.631 14.042 89.894 1.00 56.34 185 ASP A C 1
ATOM 1298 O O . ASP A 1 185 ? -68.200 14.661 90.875 1.00 56.34 185 ASP A O 1
ATOM 1302 N N . PRO A 1 186 ? -69.180 14.694 88.847 1.00 59.12 186 PRO A N 1
ATOM 1303 C CA . PRO A 1 186 ? -69.363 16.147 88.819 1.00 59.12 186 PRO A CA 1
ATOM 1304 C C . PRO A 1 186 ? -70.379 16.669 89.859 1.00 59.12 186 PRO A C 1
ATOM 1306 O O . PRO A 1 186 ? -70.396 17.871 90.129 1.00 59.12 186 PRO A O 1
ATOM 1309 N N . GLY A 1 187 ? -71.207 15.798 90.449 1.00 61.47 187 GLY A N 1
ATOM 1310 C CA . GLY A 1 187 ? -72.223 16.111 91.462 1.00 61.47 187 GLY A CA 1
ATOM 1311 C C . GLY A 1 187 ? -71.797 15.926 92.924 1.00 61.47 187 GLY A C 1
ATOM 1312 O O . GLY A 1 187 ? -72.563 16.274 93.822 1.00 61.47 187 GLY A O 1
ATOM 1313 N N . GLY A 1 188 ? -70.576 15.456 93.186 1.00 55.47 188 GLY A N 1
ATOM 1314 C CA . GLY A 1 188 ? -70.018 15.406 94.535 1.00 55.47 188 GLY A CA 1
ATOM 1315 C C . GLY A 1 188 ? -70.504 14.248 95.414 1.00 55.47 188 GLY A C 1
ATOM 1316 O O . GLY A 1 188 ? -70.854 14.477 96.569 1.00 55.47 188 GLY A O 1
ATOM 1317 N N . ALA A 1 189 ? -70.429 13.006 94.940 1.00 51.06 189 ALA A N 1
ATOM 1318 C CA . ALA A 1 189 ? -70.056 11.859 95.773 1.00 51.06 189 ALA A CA 1
ATOM 1319 C C . ALA A 1 189 ? -69.377 10.778 94.916 1.00 51.06 189 ALA A C 1
ATOM 1321 O O . ALA A 1 189 ? -69.948 10.261 93.965 1.00 51.06 189 ALA A O 1
ATOM 1322 N N . ALA A 1 190 ? -68.133 10.429 95.253 1.00 50.16 190 ALA A N 1
ATOM 1323 C CA . ALA A 1 190 ? -67.368 9.430 94.514 1.00 50.16 190 ALA A CA 1
ATOM 1324 C C . ALA A 1 190 ? -67.971 8.024 94.677 1.00 50.16 190 ALA A C 1
ATOM 1326 O O . ALA A 1 190 ? -67.960 7.461 95.773 1.00 50.16 190 ALA A O 1
ATOM 1327 N N . SER A 1 191 ? -68.416 7.429 93.575 1.00 55.56 191 SER A N 1
ATOM 1328 C CA . SER A 1 191 ? -68.492 5.978 93.424 1.00 55.56 191 SER A CA 1
ATOM 1329 C C . SER A 1 191 ? -67.817 5.581 92.116 1.00 55.56 191 SER A C 1
ATOM 1331 O O . SER A 1 191 ? -68.120 6.140 91.063 1.00 55.56 191 SER A O 1
ATOM 1333 N N . ASP A 1 192 ? -66.876 4.644 92.209 1.00 50.00 192 ASP A N 1
ATOM 1334 C CA . ASP A 1 192 ? -66.089 4.145 91.083 1.00 50.00 192 ASP A CA 1
ATOM 1335 C C . ASP A 1 192 ? -66.966 3.361 90.094 1.00 50.00 192 ASP A C 1
ATOM 1337 O O . ASP A 1 192 ? -67.705 2.463 90.498 1.00 50.00 192 ASP A O 1
ATOM 1341 N N . GLY A 1 193 ? -66.813 3.640 88.793 1.00 54.69 193 GLY A N 1
ATOM 1342 C CA . GLY A 1 193 ? -67.239 2.732 87.718 1.00 54.69 193 GLY A CA 1
ATOM 1343 C C . GLY A 1 193 ? -68.300 3.230 86.731 1.00 54.69 193 GLY A C 1
ATOM 1344 O O . GLY A 1 193 ? -68.610 2.487 85.802 1.00 54.69 193 GLY A O 1
ATOM 1345 N N . ASP A 1 194 ? -68.816 4.454 86.861 1.00 60.00 194 ASP A N 1
ATOM 1346 C CA . ASP A 1 194 ? -69.852 4.970 85.953 1.00 60.00 194 ASP A CA 1
ATOM 1347 C C . ASP A 1 194 ? -69.296 5.754 84.748 1.00 60.00 194 ASP A C 1
ATOM 1349 O O . ASP A 1 194 ? -68.365 6.556 84.859 1.00 60.00 194 ASP A O 1
ATOM 1353 N N . LEU A 1 195 ? -69.904 5.540 83.574 1.00 64.12 195 LEU A N 1
ATOM 1354 C CA . LEU A 1 195 ? -69.637 6.281 82.337 1.00 64.12 195 LEU A CA 1
ATOM 1355 C C . LEU A 1 195 ? -70.649 7.423 82.186 1.00 64.12 195 LEU A C 1
ATOM 1357 O O . LEU A 1 195 ? -71.839 7.182 81.986 1.00 64.12 195 LEU A O 1
ATOM 1361 N N . TRP A 1 196 ? -70.168 8.665 82.211 1.00 61.44 196 TRP A N 1
ATOM 1362 C CA . TRP A 1 196 ? -71.013 9.851 82.085 1.00 61.44 196 TRP A CA 1
ATOM 1363 C C . TRP A 1 196 ? -71.074 10.320 80.629 1.00 61.44 196 TRP A C 1
ATOM 1365 O O . TRP A 1 196 ? -70.056 10.655 80.022 1.00 61.44 196 TRP A O 1
ATOM 1375 N N . ILE A 1 197 ? -72.282 10.353 80.064 1.00 59.81 197 ILE A N 1
ATOM 1376 C CA . ILE A 1 197 ? -72.546 10.901 78.730 1.00 59.81 197 ILE A CA 1
ATOM 1377 C C . ILE A 1 197 ? -73.369 12.177 78.922 1.00 59.81 197 ILE A C 1
ATOM 1379 O O . ILE A 1 197 ? -74.553 12.100 79.241 1.00 59.81 197 ILE A O 1
ATOM 1383 N N . ASP A 1 198 ? -72.745 13.346 78.752 1.00 52.62 198 ASP A N 1
ATOM 1384 C CA . ASP A 1 198 ? -73.482 14.612 78.675 1.00 52.62 198 ASP A CA 1
ATOM 1385 C C . ASP A 1 198 ? -74.266 14.656 77.351 1.00 52.62 198 ASP A C 1
ATOM 1387 O O . ASP A 1 198 ? -73.760 14.248 76.301 1.00 52.62 198 ASP A O 1
ATOM 1391 N N . THR A 1 199 ? -75.521 15.096 77.411 1.00 52.09 199 THR A N 1
ATOM 1392 C CA . THR A 1 199 ? -76.434 15.169 76.257 1.00 52.09 199 THR A CA 1
ATOM 1393 C C . THR A 1 199 ? -76.841 16.600 75.910 1.00 52.09 199 THR A C 1
ATOM 1395 O O . THR A 1 199 ? -77.882 16.792 75.281 1.00 52.09 199 THR A O 1
ATOM 1398 N N . ALA A 1 200 ? -76.024 17.590 76.281 1.00 53.97 200 ALA A N 1
ATOM 1399 C CA . ALA A 1 200 ? -76.129 18.937 75.722 1.00 53.97 200 ALA A CA 1
ATOM 1400 C C . ALA A 1 200 ? -75.824 18.967 74.211 1.00 53.97 200 ALA A C 1
ATOM 1402 O O . ALA A 1 200 ? -74.771 18.429 73.789 1.00 53.97 200 ALA A O 1
#

Secondary structure (DSSP, 8-state):
-PPPP-TTT-TTHHHHHHHHHHHHHB-TTSSBPTTSS-GGGS-TT-S-GGGS-HHHHHHHTPPP--EEEEEETTEEEEEESSS--EEEEBP-SSS--BPPHHHHHHHHTSPTTPPPPPPTTTS--GGG--PPPPGGGSTTHHHHHHHHH-THHHHHHHHSS-TT--SS-EEEETTTEEEE--SS-TTS---TT-------

Foldseek 3Di:
DQDDDDPPPCVPCCVVSVCVVQVVAADPVRHGDPPSDDDVNDDPPPDDLVNDDPVVNCVVPVDDWDWDWDDDQFWIWTDTPRDDIDIFGHDDPPDDGDQGNVNVVVVVPQDDPRDPDDPVVVVDDPVRPPDDDDLVVDPCSVVVVCVVVVCCVVVVCVPPPNPPDDDAPWPDDPPPATFGDDQDDPVDDGDGDDGDGDDD